Protein AF-A0A6B8RKB2-F1 (afdb_monomer)

Solvent-accessible surface area (backbone atoms only — not comparable to full-atom values): 10542 Å² total; per-residue (Å²): 135,85,84,78,82,79,82,83,77,81,76,94,75,81,72,74,74,85,75,70,89,56,63,42,29,28,35,34,40,49,42,66,58,63,91,64,48,62,68,61,51,47,53,53,51,52,49,40,44,75,63,32,29,51,27,40,34,39,34,52,49,29,55,55,31,34,49,74,70,77,42,86,60,74,62,48,66,62,41,56,50,50,49,50,62,43,54,76,75,47,87,81,82,45,56,68,46,78,50,60,67,48,60,74,65,77,48,66,60,56,66,67,61,54,51,51,54,48,57,76,75,44,66,67,58,43,35,37,36,25,37,39,60,53,48,38,54,48,50,71,44,82,61,35,73,63,45,53,75,70,35,36,38,37,30,28,65,76,79,34,93,62,91,77,75,38,69,61,52,66,77,40,51,95,38,44,42,84,40,126

Mean predicted aligned error: 7.58 Å

pLDDT: mean 88.7, std 17.51, range [38.25, 98.81]

Secondary structure (DSSP, 8-state):
-PPPPP-----S---------S-EEEEEEEE--TT--HHHHHHHHHHHHHTTEEEEEEEEPPHHHHHHTT---S-HHHHHHHHHHHHTTS---S-EEE--HHHHH-S---HHHHHHHHHHHS-SSEEEEEEHHHHHHHHTSTTHHHHTTTSEEEEESTT-S--PPPHHHHHTGGGEEEE-

Organism: NCBI:txid1778678

Radius of gyration: 19.04 Å; Cα contacts (8 Å, |Δi|>4): 255; chains: 1; bounding box: 34×71×44 Å

Nearest PDB structures (foldseek):
  9fyb-assembly1_A  TM=7.717E-01  e=3.555E-05  Enterococcus faecium
  8aii-assembly1_A-2  TM=7.326E-01  e=2.298E-05  Enterococcus faecium
  4wso-assembly2_B  TM=7.075E-01  e=5.853E-05  Burkholderia thailandensis E264
  3mmx-assembly4_D  TM=7.245E-01  e=1.491E-04  Bacillus anthracis
  3mmx-assembly1_A  TM=7.230E-01  e=1.689E-04  Bacillus anthracis

Structure (mmCIF, N/CA/C/O backbone):
data_AF-A0A6B8RKB2-F1
#
_entry.id   AF-A0A6B8RKB2-F1
#
loop_
_atom_site.group_PDB
_atom_site.id
_atom_site.type_symbol
_atom_site.label_atom_id
_atom_site.label_alt_id
_atom_site.label_comp_id
_atom_site.label_asym_id
_atom_site.label_entity_id
_atom_site.label_seq_id
_atom_site.pdbx_PDB_ins_code
_atom_site.Cartn_x
_atom_site.Cartn_y
_atom_site.Cartn_z
_atom_site.occupancy
_atom_site.B_iso_or_equiv
_atom_site.auth_seq_id
_atom_site.auth_comp_id
_atom_site.auth_asym_id
_atom_site.auth_atom_id
_atom_site.pdbx_PDB_model_num
ATOM 1 N N . MET A 1 1 ? 7.561 -55.531 27.513 1.00 42.50 1 MET A N 1
ATOM 2 C CA . MET A 1 1 ? 6.384 -55.365 26.625 1.00 42.50 1 MET A CA 1
ATOM 3 C C . MET A 1 1 ? 6.267 -53.905 26.214 1.00 42.50 1 MET A C 1
ATOM 5 O O . MET A 1 1 ? 6.435 -53.034 27.057 1.00 42.50 1 MET A O 1
ATOM 9 N N . LYS A 1 2 ? 6.085 -53.654 24.914 1.00 38.97 2 LYS A N 1
ATOM 10 C CA . LYS A 1 2 ? 6.137 -52.336 24.260 1.00 38.97 2 LYS A CA 1
ATOM 11 C C . LYS A 1 2 ? 4.876 -51.516 24.587 1.00 38.97 2 LYS A C 1
ATOM 13 O O . LYS A 1 2 ? 3.776 -52.035 24.432 1.00 38.97 2 LYS A O 1
ATOM 18 N N . LYS A 1 3 ? 5.028 -50.253 25.008 1.00 41.94 3 LYS A N 1
ATOM 19 C CA . LYS A 1 3 ? 3.920 -49.284 25.108 1.00 41.94 3 LYS A CA 1
ATOM 20 C C . LYS A 1 3 ? 3.548 -48.817 23.695 1.00 41.94 3 LYS A C 1
ATOM 22 O O . LYS A 1 3 ? 4.393 -48.260 23.000 1.00 41.94 3 LYS A O 1
ATOM 27 N N . GLN A 1 4 ? 2.313 -49.068 23.266 1.00 41.41 4 GLN A N 1
ATOM 28 C CA . GLN A 1 4 ? 1.724 -48.421 22.090 1.00 41.41 4 GLN A CA 1
ATOM 29 C C . GLN A 1 4 ? 1.466 -46.937 22.399 1.00 41.41 4 GLN A C 1
ATOM 31 O O . GLN A 1 4 ? 0.997 -46.639 23.499 1.00 41.41 4 GLN A O 1
ATOM 36 N N . PRO A 1 5 ? 1.725 -46.001 21.469 1.00 43.56 5 PRO A N 1
ATOM 37 C CA . PRO A 1 5 ? 1.250 -44.636 21.620 1.00 43.56 5 PRO A CA 1
ATOM 38 C C . PRO A 1 5 ? -0.248 -44.573 21.293 1.00 43.56 5 PRO A C 1
ATOM 40 O O . PRO A 1 5 ? -0.715 -45.126 20.295 1.00 43.56 5 PRO A O 1
ATOM 43 N N . SER A 1 6 ? -0.999 -43.904 22.163 1.00 40.22 6 SER A N 1
ATOM 44 C CA . SER A 1 6 ? -2.417 -43.613 21.996 1.00 40.22 6 SER A CA 1
ATOM 45 C C . SER A 1 6 ? -2.650 -42.740 20.759 1.00 40.22 6 SER A C 1
ATOM 47 O O . SER A 1 6 ? -2.037 -41.687 20.590 1.00 40.22 6 SER A O 1
ATOM 49 N N . ARG A 1 7 ? -3.572 -43.173 19.892 1.00 40.19 7 ARG A N 1
ATOM 50 C CA . ARG A 1 7 ? -4.168 -42.327 18.851 1.00 40.19 7 ARG A CA 1
ATOM 51 C C . ARG A 1 7 ? -4.928 -41.191 19.536 1.00 40.19 7 ARG A C 1
ATOM 53 O O . ARG A 1 7 ? -5.913 -41.450 20.220 1.00 40.19 7 ARG A O 1
ATOM 60 N N . ILE A 1 8 ? -4.494 -39.950 19.341 1.00 48.28 8 ILE A N 1
ATOM 61 C CA . ILE A 1 8 ? -5.309 -38.780 19.675 1.00 48.28 8 ILE A CA 1
ATOM 62 C C . ILE A 1 8 ? -6.373 -38.668 18.581 1.00 48.28 8 ILE A C 1
ATOM 64 O O . ILE A 1 8 ? -6.069 -38.351 17.433 1.00 48.28 8 ILE A O 1
ATOM 68 N N . GLN A 1 9 ? -7.610 -39.002 18.933 1.00 44.28 9 GLN A N 1
ATOM 69 C CA . GLN A 1 9 ? -8.785 -38.840 18.089 1.00 44.28 9 GLN A CA 1
ATOM 70 C C . GLN A 1 9 ? -9.408 -37.489 18.452 1.00 44.28 9 GLN A C 1
ATOM 72 O O . GLN A 1 9 ? -9.935 -37.323 19.549 1.00 44.28 9 GLN A O 1
ATOM 77 N N . VAL A 1 10 ? -9.275 -36.496 17.571 1.00 50.88 10 VAL A N 1
ATOM 78 C CA . VAL A 1 10 ? -9.935 -35.195 17.746 1.00 50.88 10 VAL A CA 1
ATOM 79 C C . VAL A 1 10 ? -11.451 -35.364 17.546 1.00 50.88 10 VAL A C 1
ATOM 81 O O . VAL A 1 10 ? -11.851 -35.928 16.524 1.00 50.88 10 VAL A O 1
ATOM 84 N N . PRO A 1 11 ? -12.307 -34.931 18.493 1.00 42.69 11 PRO A N 1
ATOM 85 C CA . PRO A 1 11 ? -13.755 -35.052 18.356 1.00 42.69 11 PRO A CA 1
ATOM 86 C C . PRO A 1 11 ? -14.299 -34.135 17.257 1.00 42.69 11 PRO A C 1
ATOM 88 O O . PRO A 1 11 ? -13.915 -32.971 17.144 1.00 42.69 11 PRO A O 1
ATOM 91 N N . PHE A 1 12 ? -15.222 -34.671 16.461 1.00 43.91 12 PHE A N 1
ATOM 92 C CA . PHE A 1 12 ? -15.977 -33.936 15.453 1.00 43.91 12 PHE A CA 1
ATOM 93 C C . PHE A 1 12 ? -16.958 -32.995 16.170 1.00 43.91 12 PHE A C 1
ATOM 95 O O . PHE A 1 12 ? -17.915 -33.455 16.787 1.00 43.91 12 PHE A O 1
ATOM 102 N N . GLY A 1 13 ? -16.664 -31.694 16.156 1.00 42.38 13 GLY A N 1
ATOM 103 C CA . GLY A 1 13 ? -17.456 -30.675 16.855 1.00 42.38 13 GLY A CA 1
ATOM 104 C C . GLY A 1 13 ? -16.682 -29.407 17.218 1.00 42.38 13 GLY A C 1
ATOM 105 O O . GLY A 1 13 ? -16.984 -28.784 18.230 1.00 42.38 13 GLY A O 1
ATOM 106 N N . PHE A 1 14 ? -15.664 -29.027 16.437 1.00 40.69 14 PHE A N 1
ATOM 107 C CA . PHE A 1 14 ? -15.019 -27.725 16.604 1.00 40.69 14 PHE A CA 1
ATOM 108 C C . PHE A 1 14 ? -15.906 -26.667 15.939 1.00 40.69 14 PHE A C 1
ATOM 110 O O . PHE A 1 14 ? -15.705 -26.304 14.781 1.00 40.69 14 PHE A O 1
ATOM 117 N N . GLU A 1 15 ? -16.934 -26.209 16.650 1.00 43.34 15 GLU A N 1
ATOM 118 C CA . GLU A 1 15 ? -17.537 -24.920 16.330 1.00 43.34 15 GLU A CA 1
ATOM 119 C C . GLU A 1 15 ? -16.448 -23.872 16.556 1.00 43.34 15 GLU A C 1
ATOM 121 O O . GLU A 1 15 ? -16.010 -23.640 17.683 1.00 43.34 15 GLU A O 1
ATOM 126 N N . ILE A 1 16 ? -15.944 -23.289 15.466 1.00 45.94 16 ILE A N 1
ATOM 127 C CA . ILE A 1 16 ? -15.125 -22.085 15.550 1.00 45.94 16 ILE A CA 1
ATOM 128 C C . ILE A 1 16 ? -16.012 -21.073 16.260 1.00 45.94 16 ILE A C 1
ATOM 130 O O . ILE A 1 16 ? -17.030 -20.654 15.712 1.00 45.94 16 ILE A O 1
ATOM 134 N N . ASP A 1 17 ? -15.667 -20.755 17.505 1.00 41.38 17 ASP A N 1
ATOM 135 C CA . ASP A 1 17 ? -16.349 -19.747 18.300 1.00 41.38 17 ASP A CA 1
ATOM 136 C C . ASP A 1 17 ? -16.420 -18.468 17.442 1.00 41.38 17 ASP A C 1
ATOM 138 O O . ASP A 1 17 ? -15.441 -17.733 17.303 1.00 41.38 17 ASP A O 1
ATOM 142 N N . ASN A 1 18 ? -17.590 -18.190 16.855 1.00 43.94 18 ASN A N 1
ATOM 143 C CA . ASN A 1 18 ? -17.923 -16.968 16.107 1.00 43.94 18 ASN A CA 1
ATOM 144 C C . ASN A 1 18 ? -18.011 -15.746 17.055 1.00 43.94 18 ASN A C 1
ATOM 146 O O . ASN A 1 18 ? -18.817 -14.832 16.878 1.00 43.94 18 ASN A O 1
ATOM 150 N N . LYS A 1 19 ? -17.188 -15.742 18.111 1.00 38.25 19 LYS A N 1
ATOM 151 C CA . LYS A 1 19 ? -17.098 -14.758 19.193 1.00 38.25 19 LYS A CA 1
ATOM 152 C C . LYS A 1 19 ? -15.876 -13.844 19.061 1.00 38.25 19 LYS A C 1
ATOM 154 O O . LYS A 1 19 ? -15.411 -13.296 20.054 1.00 38.25 19 LYS A O 1
ATOM 159 N N . GLN A 1 20 ? -15.381 -13.610 17.847 1.00 43.12 20 GLN A N 1
ATOM 160 C CA . GLN A 1 20 ? -14.608 -12.399 17.550 1.00 43.12 20 GLN A CA 1
ATOM 161 C C . GLN A 1 20 ? -15.513 -11.377 16.853 1.00 43.12 20 GLN A C 1
ATOM 163 O O . GLN A 1 20 ? -15.249 -10.978 15.734 1.00 43.12 20 GLN A O 1
ATOM 168 N N . LYS A 1 21 ? -16.610 -10.963 17.501 1.00 44.84 21 LYS A N 1
ATOM 169 C CA . LYS A 1 21 ? -17.431 -9.823 17.049 1.00 44.84 21 LYS A CA 1
ATOM 170 C C . LYS A 1 21 ? -16.751 -8.509 17.428 1.00 44.84 21 LYS A C 1
ATOM 172 O O . LYS A 1 21 ? -17.180 -7.809 18.343 1.00 44.84 21 LYS A O 1
ATOM 177 N N . GLY A 1 22 ? -15.627 -8.228 16.800 1.00 54.00 22 GLY A N 1
ATOM 178 C CA . GLY A 1 22 ? -14.902 -6.984 16.972 1.00 54.00 22 GLY A CA 1
ATOM 179 C C . GLY A 1 22 ? -14.009 -6.791 15.770 1.00 54.00 22 GLY A C 1
ATOM 180 O O . GLY A 1 22 ? -13.479 -7.777 15.266 1.00 54.00 22 GLY A O 1
ATOM 181 N N . LEU A 1 23 ? -13.846 -5.528 15.368 1.00 59.25 23 LEU A N 1
ATOM 182 C CA . LEU A 1 23 ? -13.049 -5.127 14.216 1.00 59.25 23 LEU A CA 1
ATOM 183 C C . LEU A 1 23 ? -11.792 -6.018 14.058 1.00 59.25 23 LEU A C 1
ATOM 185 O O . LEU A 1 23 ? -11.076 -6.263 15.033 1.00 59.25 23 LEU A O 1
ATOM 189 N N . HIS A 1 24 ? -11.516 -6.529 12.866 1.00 78.88 24 HIS A N 1
ATOM 190 C CA . HIS A 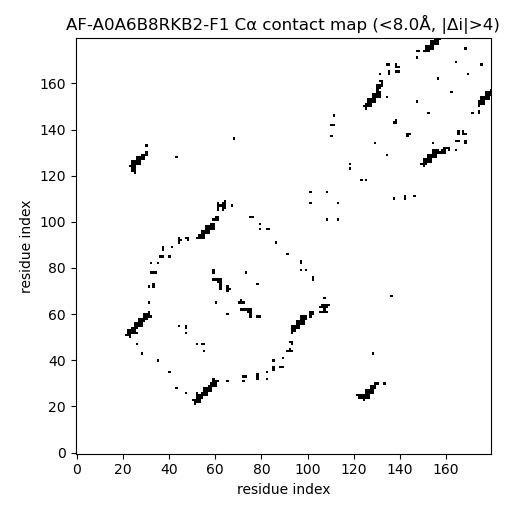1 24 ? -10.490 -7.516 12.568 1.00 78.88 24 HIS A CA 1
ATOM 191 C C . HIS A 1 24 ? -9.218 -6.873 12.001 1.00 78.88 24 HIS A C 1
ATOM 193 O O . HIS A 1 24 ? -9.251 -6.187 10.996 1.00 78.88 24 HIS A O 1
ATOM 199 N N . GLY A 1 25 ? -8.058 -7.140 12.606 1.00 89.06 25 GLY A N 1
ATOM 200 C CA . GLY A 1 25 ? -6.754 -6.957 11.952 1.00 89.06 25 GLY A CA 1
ATOM 201 C C . GLY A 1 25 ? -6.420 -5.569 11.387 1.00 89.06 25 GLY A C 1
ATOM 202 O O . GLY A 1 25 ? -6.939 -4.543 11.821 1.00 89.06 25 GLY A O 1
ATOM 203 N N . CYS A 1 26 ? -5.480 -5.557 10.447 1.00 96.31 26 CYS A N 1
ATOM 204 C CA . CYS A 1 26 ? -4.963 -4.368 9.784 1.00 96.31 26 CYS A CA 1
ATOM 205 C C . CYS A 1 26 ? -4.842 -4.634 8.280 1.00 96.31 26 CYS A C 1
ATOM 207 O O . CYS A 1 26 ? -4.247 -5.641 7.882 1.00 96.31 26 CYS A O 1
ATOM 209 N N . MET A 1 27 ? -5.388 -3.731 7.466 1.00 98.12 27 MET A N 1
ATOM 210 C CA . MET A 1 27 ? -5.271 -3.764 6.011 1.00 98.12 27 MET A CA 1
ATOM 211 C C . MET A 1 27 ? -4.205 -2.781 5.541 1.00 98.12 27 MET A C 1
ATOM 213 O O . MET A 1 27 ? -4.242 -1.607 5.893 1.00 98.12 27 MET A O 1
ATOM 217 N N . TRP A 1 28 ? -3.276 -3.246 4.714 1.00 98.56 28 TRP A N 1
ATOM 218 C CA . TRP A 1 28 ? -2.262 -2.422 4.066 1.00 98.56 28 TRP A CA 1
ATOM 219 C C . TRP A 1 28 ? -2.625 -2.258 2.592 1.00 98.56 28 TRP A C 1
ATOM 221 O O . TRP A 1 28 ? -2.490 -3.201 1.817 1.00 98.56 28 TRP A O 1
ATOM 231 N N . ALA A 1 29 ? -3.088 -1.080 2.190 1.00 98.44 29 ALA A N 1
ATOM 232 C CA . ALA A 1 29 ? -3.202 -0.738 0.778 1.00 98.44 29 ALA A CA 1
ATOM 233 C C . ALA A 1 2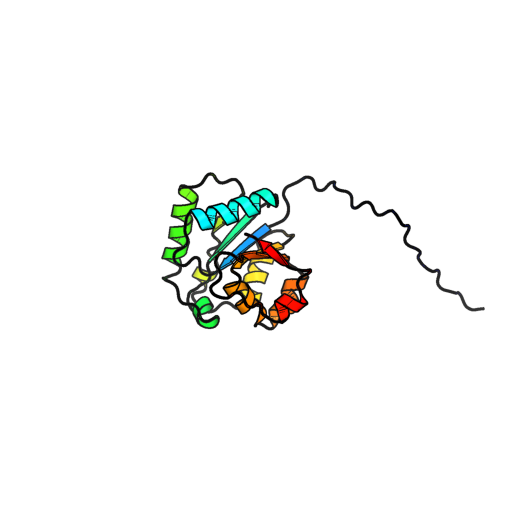9 ? -1.806 -0.385 0.254 1.00 98.44 29 ALA A C 1
ATOM 235 O O . ALA A 1 29 ? -1.247 0.652 0.606 1.00 98.44 29 ALA A O 1
ATOM 236 N N . TYR A 1 30 ? -1.221 -1.283 -0.535 1.00 98.44 30 TYR A N 1
ATOM 237 C CA . TYR A 1 30 ? 0.182 -1.238 -0.942 1.00 98.44 30 TYR A CA 1
ATOM 238 C C . TYR A 1 30 ? 0.291 -0.968 -2.444 1.00 98.44 30 TYR A C 1
ATOM 240 O O . TYR A 1 30 ? -0.165 -1.768 -3.260 1.00 98.44 30 TYR A O 1
ATOM 248 N N . GLY A 1 31 ? 0.903 0.147 -2.840 1.00 97.44 31 GLY A N 1
ATOM 249 C CA . GLY A 1 31 ? 1.016 0.460 -4.263 1.00 97.44 31 GLY A CA 1
ATOM 250 C C . GLY A 1 31 ? 1.568 1.839 -4.583 1.00 97.44 31 GLY A C 1
ATOM 251 O O . GLY A 1 31 ? 2.043 2.570 -3.713 1.00 97.44 31 GLY A O 1
ATOM 252 N N . SER A 1 32 ? 1.524 2.194 -5.866 1.00 96.88 32 SER A N 1
ATOM 253 C CA . SER A 1 32 ? 1.993 3.497 -6.334 1.00 96.88 32 SER A CA 1
ATOM 254 C C . SER A 1 32 ? 1.093 4.637 -5.863 1.00 96.88 32 SER A C 1
ATOM 256 O O . SER A 1 32 ? 1.617 5.665 -5.455 1.00 96.88 32 SER A O 1
ATOM 258 N N . PHE A 1 33 ? -0.233 4.467 -5.886 1.00 97.25 33 PHE A N 1
ATOM 259 C CA . PHE A 1 33 ? -1.195 5.575 -5.762 1.00 97.25 33 PHE A CA 1
ATOM 260 C C . PHE A 1 33 ? -0.936 6.696 -6.789 1.00 97.25 33 PHE A C 1
ATOM 262 O O . PHE A 1 33 ? -1.204 7.869 -6.543 1.00 97.25 33 PHE A O 1
ATOM 269 N N . GLU A 1 34 ? -0.377 6.336 -7.945 1.00 96.25 34 GLU A N 1
ATOM 270 C CA . GLU A 1 34 ? -0.233 7.251 -9.074 1.00 96.25 34 GLU A CA 1
ATOM 271 C C . GLU A 1 34 ? -1.614 7.565 -9.657 1.00 96.25 34 GLU A C 1
ATOM 273 O O . GLU A 1 34 ? -2.383 6.643 -9.926 1.00 96.25 34 GLU A O 1
ATOM 278 N N . ALA A 1 35 ? -1.919 8.856 -9.839 1.00 92.81 35 ALA A N 1
ATOM 279 C CA . ALA A 1 35 ? -3.212 9.337 -10.340 1.00 92.81 35 ALA A CA 1
ATOM 280 C C . ALA A 1 35 ? -4.430 8.714 -9.621 1.00 92.81 35 ALA A C 1
ATOM 282 O O . ALA A 1 35 ? -5.457 8.434 -10.240 1.00 92.81 35 ALA A O 1
ATOM 283 N N . PHE A 1 36 ? -4.298 8.467 -8.314 1.00 95.25 36 PHE A N 1
ATOM 284 C CA . PHE A 1 36 ? -5.333 7.814 -7.524 1.00 95.25 36 PHE A CA 1
ATOM 285 C C . PHE A 1 36 ? -6.569 8.706 -7.383 1.00 95.25 36 PHE A C 1
ATOM 287 O O . PHE A 1 36 ? -6.455 9.915 -7.194 1.00 95.25 36 PHE A O 1
ATOM 294 N N . THR A 1 37 ? -7.751 8.107 -7.481 1.00 96.38 37 THR A N 1
ATOM 295 C CA . THR A 1 37 ? -9.031 8.827 -7.474 1.00 96.38 37 THR A CA 1
ATOM 296 C C . THR A 1 37 ? -9.792 8.633 -6.166 1.00 96.38 37 THR A C 1
ATOM 298 O O . THR A 1 37 ? -9.582 7.656 -5.443 1.00 96.38 37 THR A O 1
ATOM 301 N N . LEU A 1 38 ? -10.738 9.539 -5.899 1.00 97.31 38 LEU A N 1
ATOM 302 C CA . LEU A 1 38 ? -11.661 9.437 -4.767 1.00 97.31 38 LEU A CA 1
ATOM 303 C C . LEU A 1 38 ? -12.450 8.120 -4.791 1.00 97.31 38 LEU A C 1
ATOM 305 O O . LEU A 1 38 ? -12.563 7.451 -3.772 1.00 97.31 38 LEU A O 1
ATOM 309 N N . GLU A 1 39 ? -12.934 7.705 -5.964 1.00 95.56 39 GLU A N 1
ATOM 310 C CA . GLU A 1 39 ? -13.677 6.451 -6.136 1.00 95.56 39 GLU A CA 1
ATOM 311 C C . GLU A 1 39 ? -12.818 5.223 -5.805 1.00 95.56 39 GLU A C 1
ATOM 313 O O . GLU A 1 39 ? -13.267 4.300 -5.126 1.00 95.56 39 GLU A O 1
ATOM 318 N N . GLN A 1 40 ? -11.557 5.203 -6.247 1.00 95.69 40 GLN A N 1
ATOM 319 C CA . GLN A 1 40 ? -10.635 4.124 -5.894 1.00 95.69 40 GLN A CA 1
ATOM 320 C C . GLN A 1 40 ? -10.379 4.074 -4.386 1.00 95.69 40 GLN A C 1
ATOM 322 O O . GLN A 1 40 ? -10.380 2.986 -3.811 1.00 95.69 40 GLN A O 1
ATOM 327 N N . LEU A 1 41 ? -10.202 5.225 -3.732 1.00 97.19 41 LEU A N 1
ATOM 328 C CA . LEU A 1 41 ? -9.998 5.268 -2.286 1.00 97.19 41 LEU A CA 1
ATOM 329 C C . LEU A 1 41 ? -11.253 4.852 -1.513 1.00 97.19 41 LEU A C 1
ATOM 331 O O . LEU A 1 41 ? -11.145 4.080 -0.559 1.00 97.19 41 LEU A O 1
ATOM 335 N N . GLN A 1 42 ? -12.437 5.272 -1.965 1.00 96.62 42 GLN A N 1
ATOM 336 C CA . GLN A 1 42 ? -13.717 4.860 -1.391 1.00 96.62 42 GLN A CA 1
ATOM 337 C C . GLN A 1 42 ? -13.903 3.347 -1.463 1.00 96.62 42 GLN A C 1
ATOM 339 O O . GLN A 1 42 ? -14.274 2.737 -0.467 1.00 96.62 42 GLN A O 1
ATOM 344 N N . ARG A 1 43 ? -13.549 2.700 -2.579 1.00 95.62 43 ARG A N 1
ATOM 345 C CA . ARG A 1 43 ? -13.641 1.234 -2.689 1.00 95.62 43 ARG A CA 1
ATOM 346 C C . ARG A 1 43 ? -12.751 0.502 -1.688 1.00 95.62 43 ARG A C 1
ATOM 348 O O . ARG A 1 43 ? -13.182 -0.501 -1.118 1.00 95.62 43 ARG A O 1
ATOM 355 N N . ILE A 1 44 ? -11.541 1.007 -1.437 1.00 97.19 44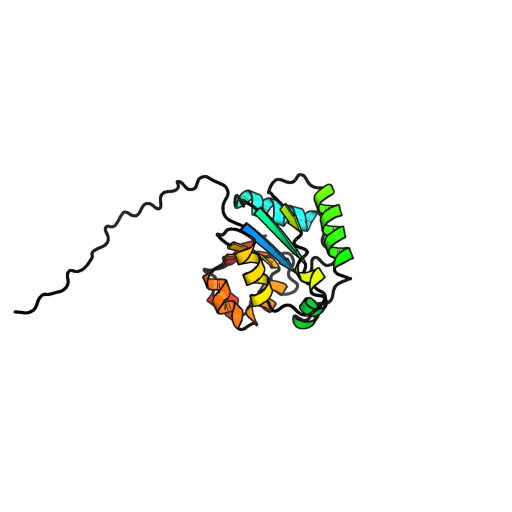 ILE A N 1
ATOM 356 C CA . ILE A 1 44 ? -10.651 0.451 -0.405 1.00 97.19 44 ILE A CA 1
ATOM 357 C C . ILE A 1 44 ? -11.248 0.668 0.988 1.00 97.19 44 ILE A C 1
ATOM 359 O O . ILE A 1 44 ? -11.266 -0.267 1.788 1.00 97.19 44 ILE A O 1
ATOM 363 N N . MET A 1 45 ? -11.751 1.872 1.272 1.00 97.88 45 MET A N 1
ATOM 364 C CA . MET A 1 45 ? -12.391 2.209 2.548 1.00 97.88 45 MET A CA 1
ATOM 365 C C . MET A 1 45 ? -13.603 1.310 2.814 1.00 97.88 45 MET A C 1
ATOM 367 O O . MET A 1 45 ? -13.694 0.696 3.875 1.00 97.88 45 MET A O 1
ATOM 371 N N . ASP A 1 46 ? -14.484 1.152 1.829 1.00 96.50 46 ASP A N 1
ATOM 372 C CA . ASP A 1 46 ? -15.677 0.315 1.933 1.00 96.50 46 ASP A CA 1
ATOM 373 C C . ASP A 1 46 ? -15.312 -1.158 2.103 1.00 96.50 46 ASP A C 1
ATOM 375 O O . ASP A 1 46 ? -15.948 -1.871 2.876 1.00 96.50 46 ASP A O 1
ATOM 379 N N . LEU A 1 47 ? -14.284 -1.639 1.397 1.00 96.19 47 LEU A N 1
ATOM 380 C CA . LEU A 1 47 ? -13.779 -2.995 1.585 1.00 96.19 47 LEU A CA 1
ATOM 381 C C . LEU A 1 47 ? -13.254 -3.185 3.008 1.00 96.19 47 LEU A C 1
ATOM 383 O O . LEU A 1 47 ? -13.631 -4.152 3.668 1.00 96.19 47 LEU A O 1
ATOM 387 N N . ALA A 1 48 ? -12.411 -2.270 3.487 1.00 96.81 48 ALA A N 1
ATOM 388 C CA . ALA A 1 48 ? -11.878 -2.315 4.840 1.00 96.81 48 ALA A CA 1
ATOM 389 C C . ALA A 1 48 ? -13.014 -2.291 5.872 1.00 96.81 48 ALA A C 1
ATOM 391 O O . ALA A 1 48 ? -13.003 -3.100 6.793 1.00 96.81 48 ALA A O 1
ATOM 392 N N . HIS A 1 49 ? -14.031 -1.452 5.678 1.00 95.88 49 HIS A N 1
ATOM 393 C CA . HIS A 1 49 ? -15.209 -1.385 6.538 1.00 95.88 49 HIS A CA 1
ATOM 394 C C . HIS A 1 49 ? -16.024 -2.688 6.520 1.00 95.88 49 HIS A C 1
ATOM 396 O O . HIS A 1 49 ? -16.344 -3.222 7.578 1.00 95.88 49 HIS A O 1
ATOM 402 N N . ARG A 1 50 ? -16.309 -3.254 5.337 1.00 94.50 50 ARG A N 1
ATOM 403 C CA . ARG A 1 50 ? -17.040 -4.531 5.188 1.00 94.50 50 ARG A CA 1
ATOM 404 C C . ARG A 1 50 ? -16.299 -5.717 5.794 1.00 94.50 50 ARG A C 1
ATOM 406 O O . ARG A 1 50 ? -16.932 -6.642 6.288 1.00 94.50 50 ARG A O 1
ATOM 413 N N . MET A 1 51 ? -14.970 -5.706 5.736 1.00 93.38 51 MET A N 1
ATOM 414 C CA . MET A 1 51 ? -14.127 -6.699 6.406 1.00 93.38 51 MET A CA 1
ATOM 415 C C . MET A 1 51 ? -13.900 -6.368 7.891 1.00 93.38 51 MET A C 1
ATOM 417 O O . MET A 1 51 ? -13.094 -7.025 8.550 1.00 93.38 51 MET A O 1
ATOM 421 N N . GLU A 1 52 ? -14.595 -5.346 8.398 1.00 94.75 52 GLU A N 1
ATOM 422 C CA . GLU A 1 52 ? -14.543 -4.846 9.765 1.00 94.75 52 GLU A CA 1
ATOM 423 C C . GLU A 1 52 ? -13.115 -4.497 10.205 1.00 94.75 52 GLU A C 1
ATOM 425 O O . GLU A 1 52 ? -12.735 -4.762 11.331 1.00 94.75 52 GLU A O 1
ATOM 430 N N . MET A 1 53 ? -12.269 -3.931 9.345 1.00 95.69 53 MET A N 1
ATOM 431 C CA . MET A 1 53 ? -10.857 -3.702 9.669 1.00 95.69 53 MET A CA 1
ATOM 432 C C . MET A 1 53 ? -10.674 -2.768 10.872 1.00 95.69 53 MET A C 1
ATOM 434 O O . MET A 1 53 ? -11.315 -1.722 10.948 1.00 95.69 53 MET A O 1
ATOM 438 N N . LYS A 1 54 ? -9.742 -3.077 11.795 1.00 95.94 54 LYS A N 1
ATOM 439 C CA . LYS A 1 54 ? -9.393 -2.111 12.866 1.00 95.94 54 LYS A CA 1
ATOM 440 C C . LYS A 1 54 ? -8.661 -0.901 12.321 1.00 95.94 54 LYS A C 1
ATOM 442 O O . LYS A 1 54 ? -8.723 0.157 12.934 1.00 95.94 54 LYS A O 1
ATOM 447 N N . LYS A 1 55 ? -7.875 -1.099 11.264 1.00 97.31 55 LYS A N 1
ATOM 448 C CA . LYS A 1 55 ? -7.004 -0.074 10.701 1.00 97.31 55 LYS A CA 1
ATOM 449 C C . LYS A 1 55 ? -6.814 -0.279 9.206 1.00 97.31 55 LYS A C 1
ATOM 451 O O . LYS A 1 55 ? -6.578 -1.408 8.769 1.00 97.31 55 LYS A O 1
ATOM 456 N N . LEU A 1 56 ? -6.853 0.819 8.461 1.00 98.44 56 LEU A N 1
ATOM 457 C CA . LEU A 1 56 ? -6.446 0.902 7.065 1.00 98.44 56 LEU A CA 1
ATOM 458 C C . LEU A 1 56 ? -5.146 1.711 6.973 1.00 98.44 56 LEU A C 1
ATOM 460 O O . LEU A 1 56 ? -5.058 2.854 7.411 1.00 98.44 56 LEU A O 1
ATOM 464 N N . VAL A 1 57 ? -4.107 1.109 6.412 1.00 98.69 57 VAL A N 1
ATOM 465 C CA . VAL A 1 57 ? -2.801 1.737 6.211 1.00 98.69 57 VAL A CA 1
ATOM 466 C C . VAL A 1 57 ? -2.599 1.929 4.720 1.00 98.69 57 VAL A C 1
ATOM 468 O O . VAL A 1 57 ? -2.425 0.957 3.988 1.00 98.69 57 VAL A O 1
ATOM 471 N N . LEU A 1 58 ? -2.596 3.176 4.267 1.00 98.81 58 LEU A N 1
ATOM 472 C CA . LEU A 1 58 ? -2.211 3.528 2.906 1.00 98.81 58 LEU A CA 1
ATOM 473 C C . LEU A 1 58 ? -0.682 3.599 2.858 1.00 98.81 58 LEU A C 1
ATOM 475 O O . LEU A 1 58 ? -0.077 4.441 3.520 1.00 98.81 58 LEU A O 1
ATOM 479 N N . TYR A 1 59 ? -0.050 2.692 2.118 1.00 98.62 59 TYR A N 1
ATOM 480 C CA . TYR A 1 59 ? 1.403 2.561 2.027 1.00 98.62 59 TYR A CA 1
ATOM 481 C C . TYR A 1 59 ? 1.882 2.894 0.606 1.00 98.62 59 TYR A C 1
ATOM 483 O O . TYR A 1 59 ? 2.035 1.991 -0.226 1.00 98.62 59 TYR A O 1
ATOM 491 N N . PRO A 1 60 ? 2.083 4.187 0.285 1.00 98.19 60 PRO A N 1
ATOM 492 C CA . PRO A 1 60 ? 2.636 4.581 -1.000 1.00 98.19 60 PRO A CA 1
ATOM 493 C C . PRO A 1 60 ? 4.089 4.119 -1.131 1.00 98.19 60 PRO A C 1
ATOM 495 O O . PRO A 1 60 ? 4.897 4.301 -0.223 1.00 98.19 60 PRO A O 1
ATOM 498 N N . LEU A 1 61 ? 4.443 3.549 -2.282 1.00 98.00 61 LEU A N 1
ATOM 499 C CA . LEU A 1 61 ? 5.821 3.135 -2.571 1.00 98.00 61 LEU A CA 1
ATOM 500 C C . LEU A 1 61 ? 6.677 4.315 -3.014 1.00 98.00 61 LEU A C 1
ATOM 502 O O . LEU A 1 61 ? 6.177 5.250 -3.641 1.00 98.00 61 LEU A O 1
ATOM 506 N N . HIS A 1 62 ? 7.976 4.272 -2.725 1.00 97.81 62 HIS A N 1
ATOM 507 C CA . HIS A 1 62 ? 8.933 5.257 -3.233 1.00 97.81 62 HIS A CA 1
ATOM 508 C C . HIS A 1 62 ? 9.254 5.005 -4.719 1.00 97.81 62 HIS A C 1
ATOM 510 O O . HIS A 1 62 ? 9.182 3.869 -5.190 1.00 97.81 62 HIS A O 1
ATOM 516 N N . GLU A 1 63 ? 9.665 6.036 -5.465 1.00 97.25 63 GLU A N 1
ATOM 517 C CA . GLU A 1 63 ? 9.921 5.951 -6.919 1.00 97.25 63 GLU A CA 1
ATOM 518 C C . GLU A 1 63 ? 10.991 4.911 -7.243 1.00 97.25 63 GLU A C 1
ATOM 520 O O . GLU A 1 63 ? 10.843 4.136 -8.178 1.00 97.25 63 GLU A O 1
ATOM 525 N N . GLU A 1 64 ? 12.058 4.855 -6.445 1.00 97.06 64 GLU A N 1
ATOM 526 C CA . GLU A 1 64 ? 13.119 3.851 -6.607 1.00 97.06 64 GLU A CA 1
ATOM 527 C C . GLU A 1 64 ? 12.609 2.409 -6.448 1.00 97.06 64 GLU A C 1
ATOM 529 O O . GLU A 1 64 ? 13.142 1.487 -7.067 1.00 97.06 64 GLU A O 1
ATOM 534 N N . THR A 1 65 ? 11.558 2.201 -5.651 1.00 96.88 65 THR A N 1
ATOM 535 C CA . THR A 1 65 ? 10.895 0.898 -5.521 1.00 96.88 65 THR A CA 1
ATOM 536 C C . THR A 1 65 ? 9.993 0.618 -6.704 1.00 96.88 65 THR A C 1
ATOM 538 O O . THR A 1 65 ? 10.101 -0.454 -7.300 1.00 96.88 65 THR A O 1
ATOM 541 N N . LEU A 1 66 ? 9.189 1.599 -7.113 1.00 96.81 66 LEU A N 1
ATOM 542 C CA . LEU A 1 66 ? 8.344 1.503 -8.304 1.00 96.81 66 LEU A CA 1
ATOM 543 C C . LEU A 1 66 ? 9.177 1.189 -9.551 1.00 96.81 66 LEU A C 1
ATOM 545 O O . LEU A 1 66 ? 8.896 0.225 -10.261 1.00 96.81 66 LEU A 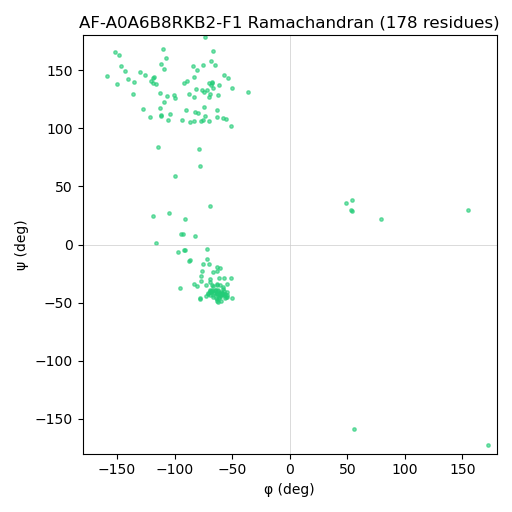O 1
ATOM 549 N N . LYS A 1 67 ? 10.299 1.885 -9.734 1.00 95.69 67 LYS A N 1
ATOM 550 C CA . LYS A 1 67 ? 11.247 1.648 -10.827 1.00 95.69 67 LYS A CA 1
ATOM 551 C C . LYS A 1 67 ? 11.778 0.217 -10.832 1.00 95.69 67 LYS A C 1
ATOM 553 O O . LYS A 1 67 ? 11.943 -0.374 -11.899 1.00 95.69 67 LYS A O 1
ATOM 558 N N . ARG A 1 68 ? 12.034 -0.370 -9.657 1.00 93.69 68 ARG A N 1
ATOM 559 C CA . ARG A 1 68 ? 12.522 -1.753 -9.544 1.00 93.69 68 ARG A CA 1
ATOM 560 C C . ARG A 1 68 ? 11.467 -2.783 -9.947 1.00 93.69 68 ARG A C 1
ATOM 562 O O . ARG A 1 68 ? 11.844 -3.842 -10.445 1.00 93.69 68 ARG A O 1
ATOM 569 N N . VAL A 1 69 ? 10.188 -2.464 -9.765 1.00 91.19 69 VAL A N 1
ATOM 570 C CA . VAL A 1 69 ? 9.053 -3.307 -10.179 1.00 91.19 69 VAL A CA 1
ATOM 571 C C . VAL A 1 69 ? 8.494 -2.935 -11.559 1.00 91.19 69 VAL A C 1
ATOM 573 O O . VAL A 1 69 ? 7.465 -3.469 -11.965 1.00 91.19 69 VAL A O 1
ATOM 576 N N . GLY A 1 70 ? 9.179 -2.059 -12.304 1.00 92.00 70 GLY A N 1
ATOM 577 C CA . GLY A 1 70 ? 8.803 -1.675 -13.667 1.00 92.00 70 GLY A CA 1
ATOM 578 C C . GLY A 1 70 ? 7.668 -0.651 -13.751 1.00 92.00 70 GLY A C 1
ATOM 579 O O . GLY A 1 70 ? 7.002 -0.575 -14.778 1.00 92.00 70 GLY A O 1
ATOM 580 N N . GLU A 1 71 ? 7.435 0.120 -12.690 1.00 93.56 71 GLU A N 1
ATOM 581 C CA . GLU A 1 71 ? 6.472 1.222 -12.647 1.00 93.56 71 GLU A CA 1
ATOM 582 C C . GLU A 1 71 ? 7.176 2.578 -12.537 1.00 93.56 71 GLU A C 1
ATOM 584 O O . GLU A 1 71 ? 8.290 2.701 -12.026 1.00 93.56 71 GLU A O 1
ATOM 589 N N . THR A 1 72 ? 6.493 3.622 -12.991 1.00 93.56 72 THR A N 1
ATOM 590 C CA . THR A 1 72 ? 6.905 5.015 -12.815 1.00 93.56 72 THR A CA 1
ATOM 591 C C . THR A 1 72 ? 5.771 5.789 -12.170 1.00 93.56 72 THR A C 1
ATOM 593 O O . THR A 1 72 ? 4.609 5.519 -12.456 1.00 93.56 72 THR A O 1
ATOM 596 N N . ALA A 1 73 ? 6.111 6.764 -11.336 1.00 95.69 73 ALA A N 1
ATOM 597 C CA . ALA A 1 73 ? 5.151 7.623 -10.661 1.00 95.69 73 ALA A CA 1
ATOM 598 C C . ALA A 1 73 ? 5.744 9.019 -10.457 1.00 95.69 73 ALA A C 1
ATOM 600 O O . ALA A 1 73 ? 6.967 9.197 -10.523 1.00 95.69 73 ALA A O 1
ATOM 601 N N . VAL A 1 74 ? 4.890 10.002 -10.181 1.00 97.06 74 VAL A N 1
ATOM 602 C CA . VAL A 1 74 ? 5.340 11.310 -9.699 1.00 97.06 74 VAL A CA 1
ATOM 603 C C . VAL A 1 74 ? 5.954 11.185 -8.303 1.00 97.06 74 VAL A C 1
ATOM 605 O O . VAL A 1 74 ? 5.811 10.172 -7.616 1.00 97.06 74 VAL A O 1
ATOM 608 N N . ALA A 1 75 ? 6.644 12.242 -7.875 1.00 97.31 75 ALA A N 1
ATOM 609 C CA . ALA A 1 75 ? 7.353 12.268 -6.602 1.00 97.31 75 ALA A CA 1
ATOM 610 C C . ALA A 1 75 ? 6.461 11.904 -5.400 1.00 97.31 75 ALA A C 1
ATOM 612 O O . ALA A 1 75 ? 5.307 12.322 -5.309 1.00 97.31 75 ALA A O 1
ATOM 613 N N . PHE A 1 76 ? 7.054 11.198 -4.439 1.00 97.75 76 PHE A N 1
ATOM 614 C CA . PHE A 1 76 ? 6.377 10.526 -3.337 1.00 97.75 76 PHE A CA 1
ATO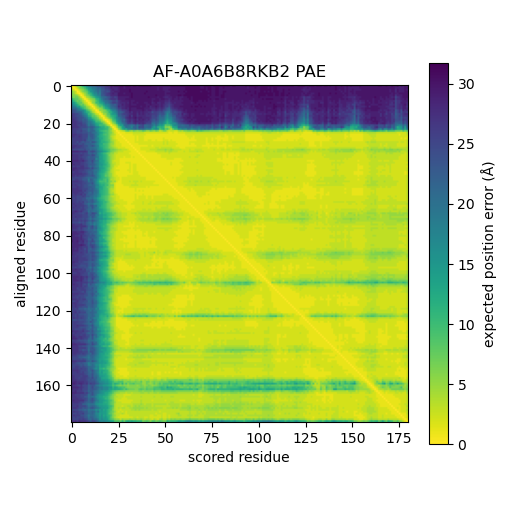M 615 C C . PHE A 1 76 ? 5.498 11.471 -2.547 1.00 97.75 76 PHE A C 1
ATOM 617 O O . PHE A 1 76 ? 4.353 11.151 -2.247 1.00 97.75 76 PHE A O 1
ATOM 624 N N . TYR A 1 77 ? 6.043 12.647 -2.237 1.00 97.00 77 TYR A N 1
ATOM 625 C CA . TYR A 1 77 ? 5.334 13.645 -1.456 1.00 97.00 77 TYR A CA 1
ATOM 626 C C . TYR A 1 77 ? 4.042 14.072 -2.159 1.00 97.00 77 TYR A C 1
ATOM 628 O O . TYR A 1 77 ? 3.013 14.094 -1.513 1.00 97.00 77 TYR A O 1
ATOM 636 N N . ARG A 1 78 ? 4.040 14.249 -3.489 1.00 98.06 78 ARG A N 1
ATOM 637 C CA . ARG A 1 78 ? 2.826 14.627 -4.231 1.00 98.06 78 ARG A CA 1
ATOM 638 C C . ARG A 1 78 ? 1.730 13.573 -4.134 1.00 98.06 78 ARG A C 1
ATOM 640 O O . ARG A 1 78 ? 0.568 13.923 -4.006 1.00 98.06 78 ARG A O 1
ATOM 647 N N . ARG A 1 79 ? 2.093 12.290 -4.196 1.00 98.12 79 ARG A N 1
ATOM 648 C CA . ARG A 1 79 ? 1.123 11.191 -4.078 1.00 98.12 79 ARG A CA 1
ATOM 649 C C . ARG A 1 79 ? 0.599 11.061 -2.657 1.00 98.12 79 ARG A C 1
ATOM 651 O O . ARG A 1 79 ? -0.590 10.866 -2.464 1.00 98.12 79 ARG A O 1
ATOM 658 N N . ALA A 1 80 ? 1.476 11.182 -1.666 1.00 98.12 80 ALA A N 1
ATOM 659 C CA . ALA A 1 80 ? 1.079 11.117 -0.268 1.00 98.12 80 ALA A CA 1
ATOM 660 C C . ALA A 1 80 ? 0.208 12.320 0.140 1.00 98.12 80 ALA A C 1
ATOM 662 O O . ALA A 1 80 ? -0.772 12.129 0.846 1.00 98.12 80 ALA A O 1
ATOM 663 N N . ASP A 1 81 ? 0.520 13.522 -0.347 1.00 98.12 81 ASP A N 1
ATOM 664 C CA . ASP A 1 81 ? -0.279 14.729 -0.113 1.00 98.12 81 ASP A CA 1
ATOM 665 C C . ASP A 1 81 ? -1.619 14.637 -0.867 1.00 98.12 81 ASP A C 1
ATOM 667 O O . ASP A 1 81 ? -2.666 14.903 -0.291 1.00 98.12 81 ASP A O 1
ATOM 671 N N . GLY A 1 82 ? -1.625 14.117 -2.100 1.00 98.31 82 GLY A N 1
ATOM 672 C CA . GLY A 1 82 ? -2.866 13.820 -2.823 1.00 98.31 82 GLY A CA 1
ATOM 673 C C . GLY A 1 82 ? -3.759 12.800 -2.103 1.00 98.31 82 GLY A C 1
ATOM 674 O O . GLY A 1 82 ? -4.977 12.924 -2.129 1.00 98.31 82 GLY A O 1
ATOM 675 N N . LEU A 1 83 ? -3.188 11.812 -1.405 1.00 98.50 83 LEU A N 1
ATOM 676 C CA . LEU A 1 83 ? -3.973 10.914 -0.550 1.00 98.50 83 LEU A CA 1
ATOM 677 C C . LEU A 1 83 ? -4.582 11.638 0.656 1.00 98.50 83 LEU A C 1
ATOM 679 O O . LEU A 1 83 ? -5.694 11.295 1.045 1.00 98.50 83 LEU A O 1
ATOM 683 N N . GLU A 1 84 ? -3.885 12.614 1.244 1.00 98.31 84 GLU A N 1
ATOM 684 C CA . GLU A 1 84 ? -4.447 13.447 2.319 1.00 98.31 84 GLU A CA 1
ATOM 685 C C . GLU A 1 84 ? -5.634 14.259 1.796 1.00 98.31 84 GLU A C 1
ATOM 687 O O . GLU A 1 84 ? -6.718 14.174 2.369 1.00 98.31 84 GLU A O 1
ATOM 692 N N . GLU A 1 85 ? -5.475 14.928 0.652 1.00 98.38 85 GLU A N 1
ATOM 693 C CA . GLU A 1 85 ? -6.545 15.693 -0.004 1.00 98.38 85 GLU A CA 1
ATOM 694 C C . GLU A 1 85 ? -7.774 14.830 -0.333 1.00 98.38 85 GLU A C 1
ATOM 696 O O . GLU A 1 85 ? -8.911 15.293 -0.241 1.00 98.38 85 GLU A O 1
ATOM 701 N N . LEU A 1 86 ? -7.574 13.568 -0.726 1.00 98.38 86 LEU A N 1
ATOM 702 C CA . LEU A 1 86 ? -8.680 12.638 -0.966 1.00 98.38 86 LEU A CA 1
ATOM 703 C C . LEU A 1 86 ? -9.359 12.205 0.337 1.00 98.38 86 LEU A C 1
ATOM 705 O O . LEU A 1 86 ? -10.585 12.161 0.383 1.00 98.38 86 LEU A O 1
ATOM 709 N N . LEU A 1 87 ? -8.597 11.906 1.395 1.00 98.06 87 LEU A N 1
ATOM 710 C CA . LEU A 1 87 ? -9.163 11.534 2.697 1.00 98.06 87 LEU A CA 1
ATOM 711 C C . LEU A 1 87 ? -9.987 12.673 3.311 1.00 98.06 87 LEU A C 1
ATOM 713 O O . LEU A 1 87 ? -11.010 12.404 3.931 1.00 98.06 87 LEU A O 1
ATOM 717 N N . GLU A 1 88 ? -9.592 13.931 3.104 1.00 97.56 88 GLU A N 1
ATOM 718 C CA . GLU A 1 88 ? -10.354 15.110 3.547 1.00 97.56 88 GLU A CA 1
ATOM 719 C C . GLU A 1 88 ? -11.735 15.231 2.880 1.00 97.56 88 GLU A C 1
ATOM 721 O O . GLU A 1 88 ? -12.636 15.865 3.429 1.00 97.56 88 GLU A O 1
ATOM 726 N N . GLN A 1 89 ? -11.923 14.613 1.711 1.00 97.06 89 GLN A N 1
ATOM 727 C CA . GLN A 1 89 ? -13.186 14.617 0.964 1.00 97.06 89 GLN A CA 1
ATOM 728 C C . GLN A 1 89 ? -14.111 13.444 1.325 1.00 97.06 89 GLN A C 1
ATOM 730 O O . GLN A 1 89 ? -15.231 13.373 0.816 1.00 97.06 89 GLN A O 1
ATOM 735 N N . MET A 1 90 ? -13.657 12.513 2.166 1.00 96.12 90 MET A N 1
ATOM 736 C CA . MET A 1 90 ? -14.362 11.270 2.477 1.00 96.12 90 MET A CA 1
ATOM 737 C C . MET A 1 90 ? -14.919 11.260 3.897 1.00 96.12 90 MET A C 1
ATOM 739 O O . MET A 1 90 ? -14.333 11.819 4.822 1.00 96.12 90 MET A O 1
ATOM 743 N N . ASP A 1 91 ? -16.012 10.523 4.088 1.00 94.69 91 ASP A N 1
ATOM 744 C CA . ASP A 1 91 ? -16.411 10.091 5.424 1.00 94.69 91 ASP A CA 1
ATOM 745 C C . ASP A 1 91 ? -15.559 8.880 5.834 1.00 94.69 91 ASP A C 1
ATOM 747 O O . ASP A 1 91 ? -15.614 7.810 5.218 1.00 94.69 91 ASP A O 1
ATOM 751 N N . ILE A 1 92 ? -14.706 9.064 6.841 1.00 96.19 92 ILE A N 1
ATOM 752 C CA . ILE A 1 92 ? -13.730 8.056 7.259 1.00 96.19 92 ILE A CA 1
ATOM 753 C C . ILE A 1 92 ? -14.403 7.049 8.193 1.00 96.19 92 ILE A C 1
ATOM 755 O O . ILE A 1 92 ? -14.639 7.318 9.370 1.00 96.19 92 ILE A O 1
ATOM 759 N N . THR A 1 93 ? -14.660 5.848 7.673 1.00 95.69 93 THR A N 1
ATOM 760 C CA . THR A 1 93 ? -15.377 4.778 8.391 1.00 95.69 93 THR A CA 1
ATOM 761 C C . THR A 1 93 ? -14.458 3.748 9.058 1.00 95.69 93 THR A C 1
ATOM 763 O O . THR A 1 93 ? -14.931 2.884 9.800 1.00 95.69 93 THR A O 1
ATOM 766 N N . VAL A 1 94 ? -13.144 3.834 8.817 1.00 96.56 94 VAL A N 1
ATOM 767 C CA . VAL A 1 94 ? -12.095 2.976 9.393 1.00 96.56 94 VAL A CA 1
ATOM 768 C C . VAL A 1 94 ? -10.929 3.857 9.847 1.00 96.56 94 VAL A C 1
ATOM 770 O O . VAL A 1 94 ? -10.552 4.781 9.130 1.00 96.56 94 VAL A O 1
ATOM 773 N N . ASP A 1 95 ? -10.316 3.572 11.004 1.00 96.94 95 ASP A N 1
ATOM 774 C CA . ASP A 1 95 ? -9.095 4.262 11.466 1.00 96.94 95 ASP A CA 1
ATOM 775 C C . ASP A 1 95 ? -8.001 4.149 10.389 1.00 96.94 95 ASP A C 1
ATOM 777 O O . ASP A 1 95 ? -7.460 3.068 10.142 1.00 96.94 95 ASP A O 1
ATOM 781 N N . THR A 1 96 ? -7.713 5.264 9.717 1.00 98.31 96 THR A N 1
ATOM 782 C CA . THR A 1 96 ? -6.906 5.295 8.495 1.00 98.31 96 THR A CA 1
ATOM 783 C C . THR A 1 96 ? -5.652 6.134 8.685 1.00 98.31 96 THR A C 1
ATOM 785 O O . THR A 1 96 ? -5.684 7.202 9.294 1.00 98.31 96 THR A O 1
ATOM 788 N N . VAL A 1 97 ? -4.524 5.661 8.152 1.00 98.44 97 VAL A N 1
ATOM 789 C CA . VAL A 1 97 ? -3.250 6.391 8.178 1.00 98.44 97 VAL A CA 1
ATOM 790 C C . VAL A 1 97 ? -2.496 6.243 6.863 1.00 98.44 97 VAL A C 1
ATOM 792 O O . VAL A 1 97 ? -2.456 5.159 6.282 1.00 98.44 97 VAL A O 1
ATOM 795 N N . ILE A 1 98 ? -1.836 7.317 6.429 1.00 98.62 98 ILE A N 1
ATOM 796 C CA . ILE A 1 98 ? -0.845 7.271 5.350 1.00 98.62 98 ILE A CA 1
ATOM 797 C C . ILE A 1 98 ? 0.529 7.007 5.963 1.00 98.62 98 ILE A C 1
ATOM 799 O O . ILE A 1 98 ? 1.073 7.806 6.730 1.00 98.62 98 ILE A O 1
ATOM 803 N N . GLU A 1 99 ? 1.112 5.863 5.631 1.00 98.19 99 GLU A N 1
ATOM 804 C CA . GLU A 1 99 ? 2.413 5.453 6.132 1.00 98.19 99 GLU A CA 1
ATOM 805 C C . GLU A 1 99 ? 3.544 6.009 5.261 1.00 98.19 99 GLU A C 1
ATOM 807 O O . GLU A 1 99 ? 3.827 5.525 4.167 1.00 98.19 99 GLU A O 1
ATOM 812 N N . ARG A 1 100 ? 4.237 7.027 5.781 1.00 97.56 100 ARG A N 1
ATOM 813 C CA . ARG A 1 100 ? 5.275 7.771 5.051 1.00 97.56 100 ARG A CA 1
ATOM 814 C C . ARG A 1 100 ? 6.704 7.245 5.254 1.00 97.56 100 ARG A C 1
ATOM 816 O O . ARG A 1 100 ? 7.660 7.914 4.854 1.00 97.56 100 ARG A O 1
ATOM 823 N N . TRP A 1 101 ? 6.893 6.088 5.894 1.00 97.00 101 TRP A N 1
ATOM 824 C CA . TRP A 1 101 ? 8.226 5.553 6.203 1.00 97.00 101 TRP A CA 1
ATOM 825 C C . TRP A 1 101 ? 9.113 5.362 4.973 1.00 97.00 101 TRP A C 1
ATOM 827 O O . TRP A 1 101 ? 10.283 5.752 5.004 1.00 97.00 101 TRP A O 1
ATOM 837 N N . GLU A 1 102 ? 8.574 4.823 3.877 1.00 94.94 102 GLU A N 1
ATOM 838 C CA . GLU A 1 102 ? 9.382 4.556 2.687 1.00 94.94 102 GLU A CA 1
ATOM 839 C C . GLU A 1 102 ? 9.936 5.845 2.061 1.00 94.94 102 GLU A C 1
ATOM 841 O O . GLU A 1 102 ? 11.120 5.916 1.720 1.00 94.94 102 GLU A O 1
ATOM 846 N N . GLY A 1 103 ? 9.125 6.909 2.035 1.00 93.94 103 GLY A N 1
ATOM 847 C CA . GLY A 1 103 ? 9.525 8.239 1.567 1.00 93.94 103 GLY A CA 1
ATOM 848 C C . GLY A 1 103 ? 10.728 8.827 2.311 1.00 93.94 103 GLY A C 1
ATOM 849 O O . GLY A 1 103 ? 11.523 9.570 1.734 1.00 93.94 103 GLY A O 1
ATOM 850 N N . ARG A 1 104 ? 10.934 8.453 3.581 1.00 93.81 104 ARG A N 1
ATOM 851 C CA . ARG A 1 104 ? 12.095 8.897 4.374 1.00 93.81 104 ARG A CA 1
ATOM 852 C C . ARG A 1 104 ? 13.383 8.163 4.000 1.00 93.81 104 ARG A C 1
ATOM 854 O O . ARG A 1 104 ? 14.464 8.690 4.249 1.00 93.81 104 ARG A O 1
ATOM 861 N N . ARG A 1 105 ? 13.293 6.966 3.404 1.00 91.44 105 ARG A N 1
ATOM 862 C CA . ARG A 1 105 ? 14.465 6.154 3.021 1.00 91.44 105 ARG A CA 1
ATOM 863 C C . ARG A 1 105 ? 15.143 6.670 1.755 1.00 91.44 105 ARG A C 1
ATOM 865 O O . ARG A 1 105 ? 16.353 6.497 1.630 1.00 91.44 105 ARG A O 1
ATOM 872 N N . LYS A 1 106 ? 14.376 7.267 0.834 1.00 86.44 106 LYS A N 1
ATOM 873 C CA . LYS A 1 106 ? 14.845 7.808 -0.458 1.00 86.44 106 LYS A CA 1
ATOM 874 C C . LYS A 1 106 ? 15.639 6.811 -1.316 1.00 86.44 106 LYS A C 1
ATOM 876 O O . LYS A 1 106 ? 16.548 7.190 -2.048 1.00 86.44 106 LYS A O 1
ATOM 881 N N . LYS A 1 107 ? 15.340 5.517 -1.186 1.00 92.31 107 LYS A N 1
ATOM 882 C CA . LYS A 1 107 ? 16.011 4.420 -1.897 1.00 92.31 107 LYS A CA 1
ATOM 883 C C . LYS A 1 107 ? 15.058 3.251 -2.080 1.00 92.31 107 LYS A C 1
ATOM 885 O O . LYS A 1 107 ? 14.046 3.172 -1.388 1.00 92.31 107 LYS A O 1
ATOM 890 N N . TYR A 1 108 ? 15.436 2.321 -2.952 1.00 94.19 108 TYR A N 1
ATOM 891 C CA . TYR A 1 108 ? 14.724 1.061 -3.127 1.00 94.19 108 TYR A CA 1
ATOM 892 C C . TYR A 1 108 ? 14.474 0.345 -1.787 1.00 94.19 108 TYR A C 1
ATOM 894 O O . TYR A 1 108 ? 15.366 0.203 -0.934 1.00 94.19 108 TYR A O 1
ATOM 902 N N . THR A 1 109 ? 13.246 -0.132 -1.623 1.00 96.06 109 THR A N 1
ATOM 903 C CA . THR A 1 109 ? 12.788 -0.901 -0.471 1.00 96.06 109 THR A CA 1
ATOM 904 C C . THR A 1 109 ? 12.278 -2.258 -0.943 1.00 96.06 109 THR A C 1
ATOM 906 O O . THR A 1 109 ? 11.238 -2.323 -1.591 1.00 96.06 109 THR A O 1
ATOM 909 N N . PRO A 1 110 ? 12.996 -3.357 -0.647 1.00 95.75 110 PRO A N 1
ATOM 910 C CA . PRO A 1 110 ? 12.475 -4.694 -0.901 1.00 95.75 110 PRO A CA 1
ATOM 911 C C . PRO A 1 110 ? 11.145 -4.919 -0.180 1.00 95.75 110 PRO A C 1
ATOM 913 O O . PRO A 1 110 ? 10.985 -4.466 0.954 1.00 95.75 110 PRO A O 1
ATOM 916 N N . MET A 1 111 ? 10.240 -5.686 -0.795 1.00 96.00 111 MET A N 1
ATOM 917 C CA . MET A 1 111 ? 8.937 -6.029 -0.208 1.00 96.00 111 MET A CA 1
ATOM 918 C C . MET A 1 111 ? 9.072 -6.559 1.225 1.00 96.00 111 MET A C 1
ATOM 920 O O . MET A 1 111 ? 8.376 -6.080 2.114 1.00 96.00 111 MET A O 1
ATOM 924 N N . ASP A 1 112 ? 10.012 -7.481 1.469 1.00 97.06 112 ASP A N 1
ATOM 925 C CA . ASP A 1 112 ? 10.250 -8.035 2.807 1.00 97.06 112 ASP A CA 1
ATOM 926 C C . ASP A 1 112 ? 10.572 -6.948 3.837 1.00 97.06 112 ASP A C 1
ATOM 928 O O . ASP A 1 112 ? 10.059 -6.957 4.950 1.00 97.06 112 ASP A O 1
ATOM 932 N N . THR A 1 113 ? 11.363 -5.950 3.443 1.00 97.56 113 THR A N 1
ATOM 933 C CA . THR A 1 113 ? 11.713 -4.822 4.308 1.00 97.56 113 THR A CA 1
ATOM 934 C C . THR A 1 113 ? 10.493 -3.953 4.626 1.00 97.56 113 THR A C 1
ATOM 936 O O . THR A 1 113 ? 10.308 -3.581 5.784 1.00 97.56 113 THR A O 1
ATOM 939 N N . SER A 1 114 ? 9.646 -3.653 3.635 1.00 97.31 114 SER A N 1
ATOM 940 C CA . SER A 1 114 ? 8.396 -2.911 3.854 1.00 97.31 114 SER A CA 1
ATOM 941 C C . SER A 1 114 ? 7.425 -3.685 4.747 1.00 97.31 114 SER A C 1
ATOM 943 O O . SER A 1 114 ? 6.877 -3.123 5.692 1.00 97.31 114 SER A O 1
ATOM 945 N N . PHE A 1 115 ? 7.228 -4.978 4.487 1.00 98.06 115 PHE A N 1
ATOM 946 C CA . PHE A 1 115 ? 6.250 -5.791 5.210 1.00 98.06 115 PHE A CA 1
ATOM 947 C C . PHE A 1 115 ? 6.689 -6.108 6.642 1.00 98.06 115 PHE A C 1
ATOM 949 O O . PHE A 1 115 ? 5.841 -6.083 7.528 1.00 98.06 115 PHE A O 1
ATOM 956 N N . ARG A 1 116 ? 7.988 -6.308 6.918 1.00 98.00 116 ARG A N 1
ATOM 957 C CA . ARG A 1 116 ? 8.490 -6.405 8.306 1.00 98.00 116 ARG A CA 1
ATOM 958 C C . ARG A 1 116 ? 8.231 -5.127 9.086 1.00 98.00 116 ARG A C 1
ATOM 960 O O . ARG A 1 116 ? 7.724 -5.186 10.197 1.00 98.00 116 ARG A O 1
ATOM 967 N N . PHE A 1 117 ? 8.529 -3.975 8.486 1.00 98.06 117 PHE A N 1
ATOM 968 C CA . PHE A 1 117 ? 8.256 -2.686 9.115 1.00 98.06 117 PHE A CA 1
ATOM 969 C C . PHE A 1 117 ? 6.761 -2.523 9.452 1.00 98.06 117 PHE A C 1
ATOM 971 O O . PHE A 1 117 ? 6.414 -2.075 10.545 1.00 98.06 117 PHE A O 1
ATOM 978 N N . LEU A 1 118 ? 5.871 -2.922 8.539 1.00 98.12 118 LEU A N 1
ATOM 979 C CA . LEU A 1 118 ? 4.425 -2.882 8.763 1.00 98.12 118 LEU A CA 1
ATOM 980 C C . LEU A 1 118 ? 3.958 -3.896 9.823 1.00 98.12 118 LEU A C 1
ATOM 982 O O . LEU A 1 118 ? 3.122 -3.548 10.657 1.00 98.12 118 LEU A O 1
ATOM 986 N N . GLU A 1 119 ? 4.508 -5.113 9.822 1.00 97.12 119 GLU A N 1
ATOM 987 C CA . GLU A 1 119 ? 4.252 -6.173 10.815 1.00 97.12 119 GLU A CA 1
ATOM 988 C C . GLU A 1 119 ? 4.661 -5.723 12.227 1.00 97.12 119 GLU A C 1
ATOM 990 O O . GLU A 1 119 ? 3.914 -5.933 13.181 1.00 97.12 119 GLU A O 1
ATOM 995 N N . GLU A 1 120 ? 5.809 -5.052 12.362 1.00 97.31 120 GLU A N 1
ATOM 996 C CA . GLU A 1 120 ? 6.303 -4.506 13.633 1.00 97.31 120 GLU A CA 1
ATOM 997 C C . GLU A 1 120 ? 5.454 -3.331 14.135 1.00 97.31 120 GLU A C 1
ATOM 999 O O . GLU A 1 120 ? 5.206 -3.202 15.337 1.00 97.31 120 GLU A O 1
ATOM 1004 N N . LYS A 1 121 ? 5.007 -2.457 13.225 1.00 97.81 121 LYS A N 1
ATOM 1005 C CA . LYS A 1 121 ? 4.282 -1.230 13.577 1.00 97.81 121 LYS A CA 1
ATOM 1006 C C . LYS A 1 121 ? 2.800 -1.465 13.864 1.00 97.81 121 LYS A C 1
ATOM 1008 O O . LYS A 1 121 ? 2.229 -0.791 14.724 1.00 97.81 121 LYS A O 1
ATOM 1013 N N . PHE A 1 122 ? 2.161 -2.383 13.145 1.00 96.12 122 PHE A N 1
ATOM 1014 C CA . PHE A 1 122 ? 0.718 -2.598 13.208 1.00 96.12 122 PHE A CA 1
ATOM 1015 C C . PHE A 1 122 ? 0.383 -4.004 13.709 1.00 96.12 122 PHE A C 1
ATOM 1017 O O . PHE A 1 122 ? 1.064 -4.977 13.406 1.00 96.12 122 PHE A O 1
ATOM 1024 N N . LYS A 1 123 ? -0.695 -4.133 14.490 1.00 91.62 123 LYS A N 1
ATOM 1025 C CA . LYS A 1 123 ? -1.117 -5.428 15.044 1.00 91.62 123 LYS A CA 1
ATOM 1026 C C . LYS A 1 123 ? -1.910 -6.227 14.010 1.00 91.62 123 LYS A C 1
ATOM 1028 O O . LYS A 1 123 ? -2.818 -5.684 13.386 1.00 91.62 123 LYS A O 1
ATOM 1033 N N . GLY A 1 124 ? -1.582 -7.512 13.872 1.00 89.06 124 GLY A N 1
ATOM 1034 C CA . GLY A 1 124 ? -2.301 -8.442 13.001 1.00 89.06 124 GLY A CA 1
ATOM 1035 C C . GLY A 1 124 ? -3.682 -8.864 13.538 1.00 89.06 124 GLY A C 1
ATOM 1036 O O . GLY A 1 124 ? -4.061 -8.469 14.647 1.00 89.06 124 GLY A O 1
ATOM 1037 N N . PRO A 1 125 ? -4.437 -9.694 12.789 1.00 94.00 125 PRO A N 1
ATOM 1038 C CA . PRO A 1 125 ? -4.073 -10.327 11.509 1.00 94.00 125 PRO A CA 1
ATOM 1039 C C . PRO A 1 125 ? -3.859 -9.334 10.354 1.00 94.00 125 PRO A C 1
ATOM 1041 O O . PRO A 1 125 ? -4.393 -8.229 10.386 1.00 94.00 125 PRO A O 1
ATOM 1044 N N . TYR A 1 126 ? -3.058 -9.723 9.357 1.00 96.00 126 TYR A N 1
ATOM 1045 C CA . TYR A 1 126 ? -2.598 -8.837 8.280 1.00 96.00 126 TYR A CA 1
ATOM 1046 C C . TYR A 1 126 ? -3.289 -9.126 6.951 1.00 96.00 126 TYR A C 1
ATOM 1048 O O . TYR A 1 126 ? -3.259 -10.258 6.455 1.00 96.00 126 TYR A O 1
ATOM 1056 N N . PHE A 1 127 ? -3.845 -8.075 6.358 1.00 97.44 127 PHE A N 1
ATOM 1057 C CA . PHE A 1 127 ? -4.427 -8.076 5.024 1.00 97.44 127 PHE A CA 1
ATOM 1058 C C . PHE A 1 127 ? -3.660 -7.095 4.150 1.00 97.44 127 PHE A C 1
ATOM 1060 O O . PHE A 1 127 ? -3.257 -6.038 4.627 1.00 97.44 127 PHE A O 1
ATOM 1067 N N . VAL A 1 128 ? -3.460 -7.417 2.877 1.00 98.25 128 VAL A N 1
ATOM 1068 C CA . VAL A 1 128 ? -2.802 -6.496 1.943 1.00 98.25 128 VAL A CA 1
ATOM 1069 C C . VAL A 1 128 ? -3.671 -6.320 0.715 1.00 98.25 128 VAL A C 1
ATOM 1071 O O . VAL A 1 128 ? -3.915 -7.278 -0.015 1.00 98.25 128 VAL A O 1
ATOM 1074 N N . TYR A 1 129 ? -4.126 -5.090 0.506 1.00 98.38 129 TYR A N 1
ATOM 1075 C CA . TYR A 1 129 ? -4.828 -4.681 -0.697 1.00 98.38 129 TYR A CA 1
ATOM 1076 C C . TYR A 1 129 ? -3.821 -4.244 -1.758 1.00 98.38 129 TYR A C 1
ATOM 1078 O O . TYR A 1 129 ? -2.952 -3.409 -1.495 1.00 98.38 129 TYR A O 1
ATOM 1086 N N . VAL A 1 130 ? -3.958 -4.789 -2.962 1.00 97.44 130 VAL A N 1
ATOM 1087 C CA . VAL A 1 130 ? -3.128 -4.479 -4.132 1.00 97.44 130 VAL A CA 1
ATOM 1088 C C . VAL A 1 130 ? -3.971 -4.566 -5.399 1.00 97.44 130 VAL A C 1
ATOM 1090 O O . VAL A 1 130 ? -4.920 -5.342 -5.459 1.00 97.44 130 VAL A O 1
ATOM 1093 N N . THR A 1 131 ? -3.593 -3.837 -6.448 1.00 95.94 131 THR A N 1
ATOM 1094 C CA . THR A 1 131 ? -4.094 -4.134 -7.799 1.00 95.94 131 THR A CA 1
ATOM 1095 C C . THR A 1 131 ? -3.526 -5.464 -8.292 1.00 95.94 131 THR A C 1
ATOM 1097 O O . THR A 1 131 ? -2.462 -5.895 -7.837 1.00 95.94 131 THR A O 1
ATOM 1100 N N . LEU A 1 132 ? -4.187 -6.108 -9.256 1.00 95.69 132 LEU A N 1
ATOM 1101 C CA . LEU A 1 132 ? -3.667 -7.324 -9.891 1.00 95.69 132 LEU A CA 1
ATOM 1102 C C . LEU A 1 132 ? -2.253 -7.134 -10.465 1.00 95.69 132 LEU A C 1
ATOM 1104 O O . LEU A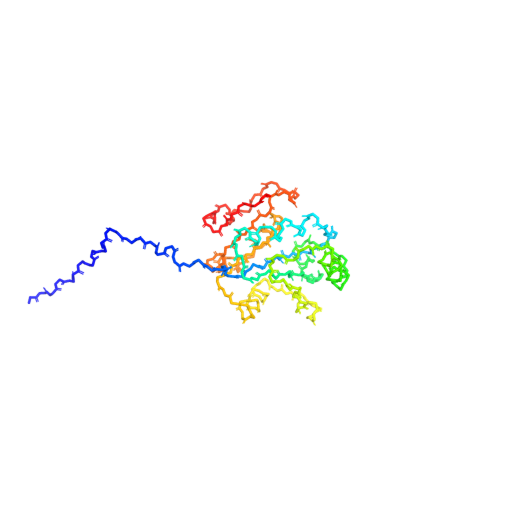 1 132 ? -1.388 -7.995 -10.294 1.00 95.69 132 LEU A O 1
ATOM 1108 N N . ASP A 1 133 ? -1.979 -5.989 -11.088 1.00 95.00 133 ASP A N 1
ATOM 1109 C CA . ASP A 1 133 ? -0.660 -5.692 -11.650 1.00 95.00 133 ASP A CA 1
ATOM 1110 C C . ASP A 1 133 ? 0.424 -5.672 -10.568 1.00 95.00 133 ASP A C 1
ATOM 1112 O O . ASP A 1 133 ? 1.512 -6.223 -10.762 1.00 95.00 133 ASP A O 1
ATOM 1116 N N . MET A 1 134 ? 0.123 -5.068 -9.416 1.00 96.50 134 MET A N 1
ATOM 1117 C CA . MET A 1 134 ? 1.029 -5.060 -8.273 1.00 96.50 134 MET A CA 1
ATOM 1118 C C . MET A 1 134 ? 1.141 -6.458 -7.658 1.00 96.50 134 MET A C 1
ATOM 1120 O O . MET A 1 134 ? 2.251 -6.919 -7.415 1.00 96.50 134 MET A O 1
ATOM 1124 N N . ALA A 1 135 ? 0.036 -7.189 -7.488 1.00 97.06 135 ALA A N 1
ATOM 1125 C CA . ALA A 1 135 ? 0.047 -8.565 -6.986 1.00 97.06 135 ALA A CA 1
ATOM 1126 C C . ALA A 1 135 ? 0.963 -9.472 -7.824 1.00 97.06 135 ALA A C 1
ATOM 1128 O O . ALA A 1 135 ? 1.778 -10.217 -7.277 1.00 97.06 135 ALA A O 1
ATOM 1129 N N . ASN A 1 136 ? 0.878 -9.367 -9.153 1.00 96.75 136 ASN A N 1
ATOM 1130 C CA . ASN A 1 136 ? 1.736 -10.092 -10.087 1.00 96.75 136 ASN A CA 1
ATOM 1131 C C . ASN A 1 136 ? 3.217 -9.736 -9.904 1.00 96.75 136 ASN A C 1
ATOM 1133 O O . ASN A 1 136 ? 4.066 -10.630 -9.886 1.00 96.75 136 ASN A O 1
ATOM 1137 N N . LYS A 1 137 ? 3.534 -8.447 -9.730 1.00 95.56 137 LYS A N 1
ATOM 1138 C CA . LYS A 1 137 ? 4.902 -7.983 -9.447 1.00 95.56 137 LYS A CA 1
ATOM 1139 C C . LYS A 1 137 ? 5.410 -8.519 -8.111 1.00 95.56 137 LYS A C 1
ATOM 1141 O O . LYS A 1 137 ? 6.541 -8.993 -8.049 1.00 95.56 137 LYS A O 1
ATOM 1146 N N . LEU A 1 138 ? 4.584 -8.511 -7.062 1.00 95.75 138 LEU A N 1
ATOM 1147 C CA . LEU A 1 138 ? 4.946 -9.079 -5.760 1.00 95.75 138 LEU A CA 1
ATOM 1148 C C . LEU A 1 138 ? 5.236 -10.581 -5.879 1.00 95.75 138 LEU A C 1
ATOM 1150 O O . LEU A 1 138 ? 6.258 -11.056 -5.388 1.00 95.75 138 LEU A O 1
ATOM 1154 N N . ALA A 1 139 ? 4.385 -11.315 -6.593 1.00 96.44 139 ALA A N 1
ATOM 1155 C CA . ALA A 1 139 ? 4.514 -12.755 -6.794 1.00 96.44 139 ALA A CA 1
ATOM 1156 C C . ALA A 1 139 ? 5.788 -13.174 -7.550 1.00 96.44 139 ALA A C 1
ATOM 1158 O O . ALA A 1 139 ? 6.215 -14.327 -7.443 1.00 96.44 139 ALA A O 1
ATOM 1159 N N . ALA A 1 140 ? 6.425 -12.256 -8.280 1.00 94.50 140 ALA A N 1
ATOM 1160 C CA . ALA A 1 140 ? 7.697 -12.505 -8.950 1.00 94.50 140 ALA A CA 1
ATOM 1161 C C . ALA A 1 140 ? 8.904 -12.523 -7.986 1.00 94.50 140 ALA A C 1
ATOM 1163 O O . ALA A 1 140 ? 9.964 -13.035 -8.345 1.00 94.50 140 ALA A O 1
ATOM 1164 N N . PHE A 1 141 ? 8.770 -11.999 -6.762 1.00 93.00 141 PHE A N 1
ATOM 1165 C CA . PHE A 1 141 ? 9.851 -11.996 -5.773 1.00 93.00 141 PHE A CA 1
ATOM 1166 C C . PHE A 1 141 ? 9.932 -13.310 -4.979 1.00 93.00 141 PHE A C 1
ATOM 1168 O O . PHE A 1 141 ? 8.944 -14.021 -4.775 1.00 93.00 141 PHE A O 1
ATOM 1175 N N . ASN A 1 142 ? 11.135 -13.630 -4.490 1.00 91.25 142 ASN A N 1
ATOM 1176 C CA . ASN A 1 142 ? 11.382 -14.840 -3.695 1.00 91.25 142 ASN A CA 1
ATOM 1177 C C . ASN A 1 142 ? 10.696 -14.790 -2.323 1.00 91.25 142 ASN A C 1
ATOM 1179 O O . ASN A 1 142 ? 10.186 -15.804 -1.856 1.00 91.25 142 ASN A O 1
ATOM 1183 N N . ASP A 1 143 ? 10.622 -13.607 -1.711 1.00 93.88 143 ASP A N 1
ATOM 1184 C CA . ASP A 1 143 ? 10.028 -13.435 -0.381 1.00 93.88 143 ASP A CA 1
ATOM 1185 C C . ASP A 1 143 ? 8.499 -13.585 -0.382 1.00 93.88 143 ASP A C 1
ATOM 1187 O O . ASP A 1 143 ? 7.889 -13.746 0.676 1.00 93.88 143 ASP A O 1
ATOM 1191 N N . PHE A 1 144 ? 7.865 -13.593 -1.561 1.00 96.50 144 PHE A N 1
ATOM 1192 C CA . PHE A 1 144 ? 6.420 -13.763 -1.692 1.00 96.50 144 PHE A CA 1
ATOM 1193 C C . PHE A 1 144 ? 5.914 -15.027 -0.985 1.00 96.50 144 PHE A C 1
ATOM 1195 O O . PHE A 1 144 ? 4.929 -14.974 -0.253 1.00 96.50 144 PHE A O 1
ATOM 1202 N N . ASP A 1 145 ? 6.628 -16.146 -1.138 1.00 95.06 145 ASP A N 1
ATOM 1203 C CA . ASP A 1 145 ? 6.239 -17.445 -0.573 1.00 95.06 145 ASP A CA 1
ATOM 1204 C C . ASP A 1 145 ? 6.291 -17.468 0.963 1.00 95.06 145 ASP A C 1
ATOM 1206 O O . ASP A 1 145 ? 5.617 -18.276 1.609 1.00 95.06 145 ASP A O 1
ATOM 1210 N N . ILE A 1 146 ? 7.093 -16.584 1.561 1.00 95.94 146 ILE A N 1
ATOM 1211 C CA . ILE A 1 146 ? 7.165 -16.393 3.012 1.00 95.94 146 ILE A CA 1
ATOM 1212 C C . ILE A 1 146 ? 5.963 -15.567 3.467 1.00 95.94 146 ILE A C 1
ATOM 1214 O O . ILE A 1 146 ? 5.276 -15.936 4.422 1.00 95.94 146 ILE A O 1
ATOM 1218 N N . TRP A 1 147 ? 5.685 -14.473 2.762 1.00 97.38 147 TRP A N 1
ATOM 1219 C CA . TRP A 1 147 ? 4.645 -13.529 3.149 1.00 97.38 147 TRP A CA 1
ATOM 1220 C C . TRP A 1 147 ? 3.239 -14.064 2.930 1.00 97.38 147 TRP A C 1
ATOM 1222 O O . TRP A 1 147 ? 2.433 -13.991 3.853 1.00 97.38 147 TRP A O 1
ATOM 1232 N N . ILE A 1 148 ? 2.950 -14.705 1.797 1.00 95.56 148 ILE A N 1
ATOM 1233 C CA . ILE A 1 148 ? 1.608 -15.221 1.477 1.00 95.56 148 ILE A CA 1
ATOM 1234 C C . ILE A 1 148 ? 1.095 -16.264 2.491 1.00 95.56 148 ILE A C 1
ATOM 1236 O O . ILE A 1 148 ? -0.110 -16.475 2.632 1.00 95.56 148 ILE A O 1
ATOM 1240 N N . LYS A 1 149 ? 1.999 -16.894 3.255 1.00 94.94 149 LYS A N 1
ATOM 1241 C CA . LYS A 1 149 ? 1.663 -17.795 4.374 1.00 94.94 149 LYS A CA 1
ATOM 1242 C C . LYS A 1 149 ? 1.228 -17.052 5.640 1.00 94.94 149 LYS A C 1
ATOM 1244 O O . LYS A 1 149 ? 0.489 -17.613 6.444 1.00 94.94 149 LYS A O 1
ATOM 1249 N N . LYS A 1 150 ? 1.690 -15.814 5.828 1.00 94.69 150 LYS A N 1
ATOM 1250 C CA . LYS A 1 150 ? 1.445 -14.976 7.012 1.00 94.69 150 LYS A CA 1
ATOM 1251 C C . LYS A 1 150 ? 0.271 -14.014 6.839 1.00 94.69 150 LYS A C 1
ATOM 1253 O O . LYS A 1 150 ? -0.462 -13.781 7.795 1.00 94.69 150 LYS A O 1
ATOM 1258 N N . LEU A 1 151 ? 0.100 -13.462 5.642 1.00 95.44 151 LEU A N 1
ATOM 1259 C CA . LEU A 1 151 ? -0.939 -12.480 5.324 1.00 95.44 151 LEU A CA 1
ATOM 1260 C C . LEU A 1 151 ? -2.012 -13.071 4.410 1.00 95.44 151 LEU A C 1
ATOM 1262 O O . LEU A 1 151 ? -1.838 -14.161 3.854 1.00 95.44 151 LEU A O 1
ATOM 1266 N N . ARG A 1 152 ? -3.115 -12.340 4.253 1.00 96.06 152 ARG A N 1
ATOM 1267 C CA . ARG A 1 152 ? -4.128 -12.587 3.222 1.00 96.06 152 ARG A CA 1
ATOM 1268 C C . ARG A 1 152 ? -4.123 -11.437 2.217 1.00 96.06 152 ARG A C 1
ATOM 1270 O O . ARG A 1 152 ? -4.118 -10.277 2.623 1.00 96.06 152 ARG A O 1
ATOM 1277 N N . LEU A 1 153 ? -4.075 -11.742 0.923 1.00 96.94 153 LEU A N 1
ATOM 1278 C CA . LEU A 1 153 ? -4.129 -10.706 -0.116 1.00 96.94 153 LEU A CA 1
ATOM 1279 C C . LEU A 1 153 ? -5.578 -10.424 -0.520 1.00 96.94 153 LEU A C 1
ATOM 1281 O O . LEU A 1 153 ? -6.363 -11.353 -0.692 1.00 96.94 153 LEU A O 1
ATOM 1285 N N . CYS A 1 154 ? -5.886 -9.153 -0.743 1.00 97.06 154 CYS A N 1
ATOM 1286 C CA . CYS A 1 154 ? -7.098 -8.688 -1.403 1.00 97.06 154 CYS A CA 1
ATOM 1287 C C . CYS A 1 154 ? -6.672 -8.078 -2.742 1.00 97.06 154 CYS A C 1
ATOM 1289 O O . CYS A 1 154 ? -5.986 -7.055 -2.765 1.00 97.06 154 CYS A O 1
ATOM 1291 N N . VAL A 1 155 ? -7.011 -8.735 -3.848 1.00 96.94 155 VAL A N 1
ATOM 1292 C CA . VAL A 1 155 ? -6.529 -8.366 -5.184 1.00 96.94 155 VAL A CA 1
ATOM 1293 C C . VAL A 1 155 ? -7.634 -7.657 -5.952 1.00 96.94 155 VAL A C 1
ATOM 1295 O O . VAL A 1 155 ? -8.638 -8.275 -6.303 1.00 96.94 155 VAL A O 1
ATOM 1298 N N . ASP A 1 156 ? -7.439 -6.369 -6.219 1.00 95.12 156 ASP A N 1
ATOM 1299 C CA . ASP A 1 156 ? -8.327 -5.578 -7.065 1.00 95.12 156 ASP A CA 1
ATOM 1300 C C . ASP A 1 156 ? -8.137 -5.957 -8.533 1.00 95.12 156 ASP A C 1
ATOM 1302 O O . ASP A 1 156 ? -7.101 -5.681 -9.152 1.00 95.12 156 ASP A O 1
ATOM 1306 N N . MET A 1 157 ? -9.170 -6.602 -9.070 1.00 91.38 157 MET A N 1
ATOM 1307 C CA . MET A 1 157 ? -9.220 -7.088 -10.447 1.00 91.38 157 MET A CA 1
ATOM 1308 C C . MET A 1 157 ? -9.723 -6.024 -11.432 1.00 91.38 157 MET A C 1
ATOM 1310 O O . MET A 1 157 ? -9.596 -6.207 -12.639 1.00 91.38 157 MET A O 1
ATOM 1314 N N . THR A 1 158 ? -10.306 -4.928 -10.941 1.00 87.88 158 THR A N 1
ATOM 1315 C CA . THR A 1 158 ? -10.931 -3.886 -11.773 1.00 87.88 158 THR A CA 1
ATOM 1316 C C . THR A 1 158 ? -9.916 -2.881 -12.303 1.00 87.88 158 THR A C 1
ATOM 1318 O O . THR A 1 158 ? -10.044 -2.406 -13.427 1.00 87.88 158 THR A O 1
ATOM 1321 N N . SER A 1 159 ? -8.878 -2.589 -11.516 1.00 79.38 159 SER A N 1
ATOM 1322 C CA . SER A 1 159 ? -7.838 -1.609 -11.852 1.00 79.38 159 SER A CA 1
ATOM 1323 C C . SER A 1 159 ? -6.644 -2.239 -12.588 1.00 79.38 159 SER A C 1
ATOM 1325 O O . SER A 1 159 ? -5.530 -1.719 -12.526 1.00 79.38 159 SER A O 1
ATOM 1327 N N . ALA A 1 160 ? -6.840 -3.396 -13.225 1.00 81.88 160 ALA A N 1
ATOM 1328 C CA . ALA A 1 160 ? -5.775 -4.193 -13.824 1.00 81.88 160 ALA A CA 1
ATOM 1329 C C . ALA A 1 160 ? -5.537 -3.847 -15.300 1.00 81.88 160 ALA A C 1
ATOM 1331 O O . ALA A 1 160 ? -6.482 -3.715 -16.077 1.00 81.88 160 ALA A O 1
ATOM 1332 N N . THR A 1 161 ? -4.271 -3.786 -15.719 1.00 83.19 161 THR A N 1
ATOM 1333 C CA . THR A 1 161 ? -3.910 -3.670 -17.146 1.00 83.19 161 THR A CA 1
ATOM 1334 C C . THR A 1 161 ? -3.794 -5.029 -17.836 1.00 83.19 161 THR A C 1
ATOM 1336 O O . THR A 1 161 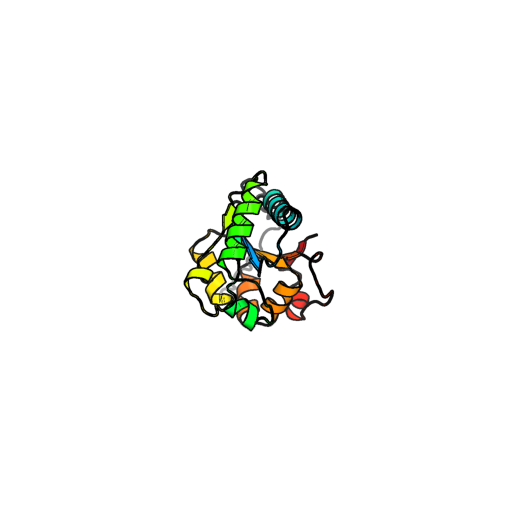? -3.775 -5.111 -19.064 1.00 83.19 161 THR A O 1
ATOM 1339 N N . THR A 1 162 ? -3.740 -6.113 -17.059 1.00 84.06 162 THR A N 1
ATOM 1340 C CA . THR A 1 162 ? -3.715 -7.495 -17.544 1.00 84.06 162 THR A CA 1
ATOM 1341 C C . THR A 1 162 ? -4.750 -8.347 -16.825 1.00 84.06 162 THR A C 1
ATOM 1343 O O . THR A 1 162 ? -5.013 -8.150 -15.647 1.00 84.06 162 THR A O 1
ATOM 1346 N N . SER A 1 163 ? -5.299 -9.347 -17.511 1.00 83.81 163 SER A N 1
ATOM 1347 C CA . SER A 1 163 ? -6.131 -10.390 -16.897 1.00 83.81 163 SER A CA 1
ATOM 1348 C C . SER A 1 163 ? -5.328 -11.623 -16.468 1.00 83.81 163 SER A C 1
ATOM 1350 O O . SER A 1 163 ? -5.880 -12.551 -15.878 1.00 83.81 163 SER A O 1
ATOM 1352 N N . LYS A 1 164 ? -4.024 -11.669 -16.773 1.00 91.12 164 LYS A N 1
ATOM 1353 C CA . LYS A 1 164 ? -3.179 -12.838 -16.513 1.00 91.12 164 LYS A CA 1
ATOM 1354 C C . LYS A 1 164 ? -2.679 -12.849 -15.071 1.00 91.12 164 LYS A C 1
ATOM 1356 O O . LYS A 1 164 ? -2.027 -11.901 -14.635 1.00 91.12 164 LYS A O 1
ATOM 1361 N N . LEU A 1 165 ? -2.902 -13.961 -14.374 1.00 94.25 165 LEU A N 1
ATOM 1362 C CA . LEU A 1 165 ? -2.329 -14.217 -13.056 1.00 94.25 165 LEU A CA 1
ATOM 1363 C C . LEU A 1 165 ? -0.910 -14.781 -13.170 1.00 94.25 165 LEU A C 1
ATOM 1365 O O . LEU A 1 165 ? -0.579 -15.564 -14.063 1.00 94.25 165 LEU A O 1
ATOM 1369 N N . HIS A 1 166 ? -0.051 -14.385 -12.239 1.00 96.38 166 HIS A N 1
ATOM 1370 C CA . HIS A 1 166 ? 1.252 -15.004 -12.055 1.00 96.38 166 HIS A CA 1
ATOM 1371 C C . HIS A 1 166 ? 1.075 -16.451 -11.547 1.00 96.38 166 HIS A C 1
ATOM 1373 O O . HIS A 1 166 ? 0.266 -16.660 -10.640 1.00 96.38 166 HIS A O 1
ATOM 1379 N N . PRO A 1 167 ? 1.867 -17.443 -12.008 1.00 96.50 167 PRO A N 1
ATOM 1380 C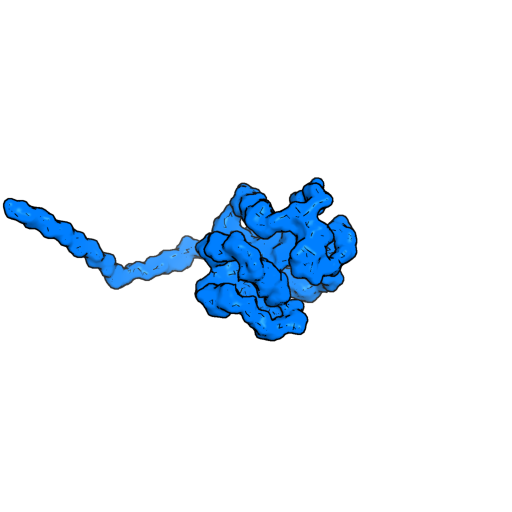 CA . PRO A 1 167 ? 1.703 -18.845 -11.597 1.00 96.50 167 PRO A CA 1
ATOM 1381 C C . PRO A 1 167 ? 1.723 -19.062 -10.078 1.00 96.50 167 PRO A C 1
ATOM 1383 O O . PRO A 1 167 ? 1.001 -19.903 -9.546 1.00 96.50 167 PRO A O 1
ATOM 1386 N N . LYS A 1 168 ? 2.512 -18.263 -9.341 1.00 95.81 168 LYS A N 1
ATOM 1387 C CA . LYS A 1 168 ? 2.495 -18.316 -7.870 1.00 95.81 168 LYS A CA 1
ATOM 1388 C C . LYS A 1 168 ? 1.149 -17.886 -7.279 1.00 95.81 168 LYS A C 1
ATOM 1390 O O . LYS A 1 168 ? 0.697 -18.529 -6.335 1.00 95.81 168 LYS A O 1
ATOM 1395 N N . LEU A 1 169 ? 0.488 -16.865 -7.832 1.00 96.06 169 LEU A N 1
ATOM 1396 C CA . LEU A 1 169 ? -0.860 -16.470 -7.403 1.00 96.06 169 LEU A CA 1
ATOM 1397 C 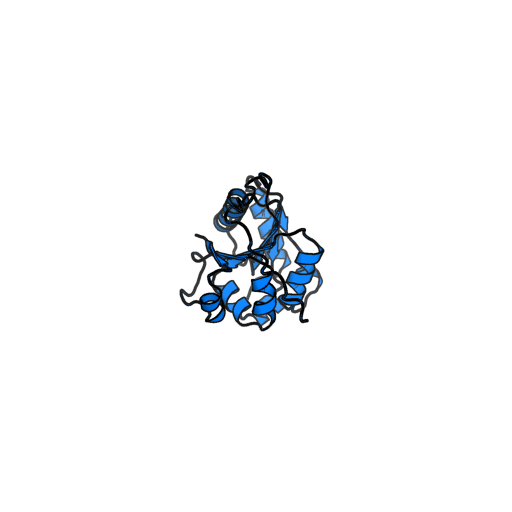C . LEU A 1 169 ? -1.875 -17.568 -7.722 1.00 96.06 169 LEU A C 1
ATOM 1399 O O . LEU A 1 169 ? -2.680 -17.907 -6.859 1.00 96.06 169 LEU A O 1
ATOM 1403 N N . GLU A 1 170 ? -1.792 -18.192 -8.899 1.00 95.19 170 GLU A N 1
ATOM 1404 C CA . GLU A 1 170 ? -2.661 -19.324 -9.263 1.00 95.19 170 GLU A CA 1
ATOM 1405 C C . GLU A 1 170 ? -2.497 -20.500 -8.286 1.00 95.19 170 GLU A C 1
ATOM 1407 O O . GLU A 1 170 ? -3.476 -21.057 -7.789 1.00 95.19 170 GLU A O 1
ATOM 1412 N N . SER A 1 171 ? -1.253 -20.830 -7.927 1.00 94.75 171 SER A N 1
ATOM 1413 C CA . SER A 1 171 ? -0.953 -21.908 -6.973 1.00 94.75 171 SER A CA 1
ATOM 1414 C C . SER A 1 171 ? -1.349 -21.590 -5.522 1.00 94.75 171 SER A C 1
ATOM 1416 O O . SER A 1 171 ? -1.451 -22.494 -4.693 1.00 94.75 171 SER A O 1
ATOM 1418 N N . THR A 1 172 ? -1.591 -20.314 -5.199 1.00 93.94 172 THR A N 1
ATOM 1419 C CA . THR A 1 172 ? -1.905 -19.833 -3.841 1.00 93.94 172 THR A CA 1
ATOM 1420 C C . THR A 1 172 ? -3.286 -19.182 -3.738 1.00 93.94 172 THR A C 1
ATOM 1422 O O . THR A 1 172 ? -3.534 -18.417 -2.813 1.00 93.94 172 THR A O 1
ATOM 1425 N N . THR A 1 173 ? -4.225 -19.533 -4.622 1.00 93.25 173 THR A N 1
ATOM 1426 C CA . THR A 1 173 ? -5.625 -19.040 -4.634 1.00 93.25 173 THR A CA 1
ATOM 1427 C C . THR A 1 173 ? -6.359 -19.151 -3.301 1.00 93.25 173 THR A C 1
ATOM 1429 O O . THR A 1 173 ? -7.184 -18.313 -2.977 1.00 93.25 173 THR A O 1
ATOM 1432 N N . HIS A 1 174 ? -6.016 -20.122 -2.457 1.00 92.12 174 HIS A N 1
ATOM 1433 C CA . HIS A 1 174 ? -6.573 -20.252 -1.105 1.00 92.12 174 HIS A CA 1
ATOM 1434 C C . HIS A 1 174 ? -6.069 -19.190 -0.097 1.00 92.12 174 HIS A C 1
ATOM 1436 O O . HIS A 1 174 ? -6.477 -19.200 1.067 1.00 92.12 174 HIS A O 1
ATOM 1442 N N . ARG A 1 175 ? -5.138 -18.313 -0.499 1.00 93.06 175 ARG A N 1
ATOM 1443 C CA . ARG A 1 175 ? -4.500 -17.272 0.333 1.00 93.06 175 ARG A CA 1
ATOM 1444 C C . ARG A 1 175 ? -4.807 -15.850 -0.124 1.00 93.06 175 ARG A C 1
ATOM 1446 O O . ARG A 1 175 ? -4.313 -14.904 0.494 1.00 93.06 175 ARG A O 1
ATOM 1453 N N . TRP A 1 176 ? -5.603 -15.691 -1.173 1.00 95.00 176 TRP A N 1
ATOM 1454 C CA . TRP A 1 176 ? -5.997 -14.384 -1.667 1.00 95.00 176 TRP A CA 1
ATOM 1455 C C . TRP A 1 176 ? -7.438 -14.383 -2.154 1.00 95.00 176 TRP A C 1
ATOM 1457 O O . TRP A 1 176 ? -7.937 -15.402 -2.621 1.00 95.00 176 TRP A O 1
ATOM 1467 N N . ASP A 1 177 ? -8.093 -13.235 -2.036 1.00 94.75 177 ASP A N 1
ATOM 1468 C CA . ASP A 1 177 ? -9.452 -13.023 -2.518 1.00 94.75 177 ASP A CA 1
ATOM 1469 C C . ASP A 1 177 ? -9.443 -11.967 -3.619 1.00 94.75 177 ASP A C 1
ATOM 1471 O O . ASP A 1 177 ? -8.760 -10.945 -3.509 1.00 94.75 177 ASP A O 1
ATOM 1475 N N . ALA A 1 178 ? -10.208 -12.211 -4.681 1.00 94.19 178 ALA A N 1
ATOM 1476 C CA . ALA A 1 178 ? -10.519 -11.178 -5.655 1.00 94.19 178 ALA A CA 1
ATOM 1477 C C . ALA A 1 178 ? -11.492 -10.177 -5.024 1.00 94.19 178 ALA A C 1
ATOM 1479 O O . ALA A 1 178 ? -12.495 -10.572 -4.425 1.00 94.19 178 ALA A O 1
ATOM 1480 N N . VAL A 1 179 ? -11.204 -8.890 -5.180 1.00 91.75 179 VAL A N 1
ATOM 1481 C CA . VAL A 1 179 ? -12.095 -7.803 -4.777 1.00 91.75 179 VAL A CA 1
ATOM 1482 C C . VAL A 1 179 ? -12.428 -6.957 -6.002 1.00 91.75 179 VAL A C 1
ATOM 1484 O O . VAL A 1 179 ? -11.594 -6.770 -6.891 1.00 91.75 179 VAL A O 1
ATOM 1487 N N . THR A 1 180 ? -13.682 -6.522 -6.072 1.00 74.25 180 THR A N 1
ATOM 1488 C CA . THR A 1 180 ? -14.258 -5.746 -7.177 1.00 74.25 180 THR A CA 1
ATOM 1489 C C . THR A 1 180 ? -14.902 -4.485 -6.645 1.00 74.25 180 THR A C 1
ATOM 1491 O O . THR A 1 180 ? -15.616 -4.626 -5.622 1.00 74.25 180 THR A O 1
#

Foldseek 3Di:
DDDDDDDPDDDDDPPPPPPPPAQAWEEEAEEALAVPDLVNVVLVQVVSVVSSHQEYEDEHAAQQQCVVLVHGHPGPVVSLVVVVVSVVVDDRNHHYDYDCVNVVVNHHDDPVRVVVVVPVPTPDPYEYEDEQSVVQSLQVDPCSVVVLVRHAYEYEDPPDPDPDHHVSCVVSVVRYDYDD

Sequence (180 aa):
MKKQPSRIQVPFGFEIDNKQKGLHGCMWAYGSFEAFTLEQLQRIMDLAHRMEMKKLVLYPLHEETLKRVGETAVAFYRRADGLEELLEQMDITVDTVIERWEGRRKKYTPMDTSFRFLEEKFKGPYFVYVTLDMANKLAAFNDFDIWIKKLRLCVDMTSATTSKLHPKLESTTHRWDAVT